Protein AF-A0A3E5AIY5-F1 (afdb_monomer_lite)

Sequence (251 aa):
MDTQIEQLNLSSITKFALAYAGITTVSELKEYNYISLANVLPRNCSLNPIMKELNTYGYIFPPENEIPISSIPMSKRLYNILDRNNILYISQLTHYAREEIMQFRNLGSTTLIELDALCQKYHVKINSLSIVKESLQQFNFPSKLYIYLFRNNIHHINDFNDKTVYDLYCICNKDYLLTMKTYRILRKHGNTPKSWHDKFLFEITSEPKSITLFKKNKLTTLSQFSNLTEADKKRITPALLKDILNYQHKS

Structure (mmCIF, N/CA/C/O backbone):
data_AF-A0A3E5AIY5-F1
#
_entry.id   AF-A0A3E5AIY5-F1
#
loop_
_atom_site.group_PDB
_atom_site.id
_atom_site.type_symbol
_atom_site.label_atom_id
_atom_site.label_alt_id
_atom_site.label_comp_id
_atom_site.label_asym_id
_atom_site.label_entity_id
_atom_site.label_seq_id
_atom_site.pdbx_PDB_ins_code
_atom_site.Cartn_x
_atom_site.Cartn_y
_atom_site.Cartn_z
_atom_site.occupancy
_atom_site.B_iso_or_equiv
_atom_site.auth_seq_id
_atom_site.auth_comp_id
_atom_site.auth_asym_id
_atom_site.auth_atom_id
_atom_site.pdbx_PDB_model_num
ATOM 1 N N . MET A 1 1 ? -23.277 -10.708 -18.222 1.00 65.69 1 MET A N 1
ATOM 2 C CA . MET A 1 1 ? -22.918 -9.285 -18.383 1.00 65.69 1 MET A CA 1
ATOM 3 C C . MET A 1 1 ? -22.636 -8.782 -16.981 1.00 65.69 1 MET A C 1
ATOM 5 O O . MET A 1 1 ? -23.485 -8.992 -16.125 1.00 65.69 1 MET A O 1
ATOM 9 N N . ASP A 1 2 ? -21.424 -8.305 -16.714 1.00 85.44 2 ASP A N 1
ATOM 10 C CA . ASP A 1 2 ? -21.033 -7.880 -15.366 1.00 85.44 2 ASP A CA 1
ATOM 11 C C . ASP A 1 2 ? -21.695 -6.539 -15.027 1.00 85.44 2 ASP A C 1
ATOM 13 O O . ASP A 1 2 ? -21.729 -5.632 -15.864 1.00 85.44 2 ASP A O 1
ATOM 17 N N . THR A 1 3 ? -22.274 -6.433 -13.834 1.00 91.50 3 THR A N 1
ATOM 18 C CA . THR A 1 3 ? -23.050 -5.256 -13.434 1.00 91.50 3 THR A CA 1
ATOM 19 C C . THR A 1 3 ? -22.105 -4.097 -13.139 1.00 91.50 3 THR A C 1
ATOM 21 O O . THR A 1 3 ? -21.172 -4.236 -12.347 1.00 91.50 3 THR A O 1
ATOM 24 N N . GLN A 1 4 ? -22.356 -2.940 -13.752 1.00 94.12 4 GLN A N 1
ATOM 25 C CA . GLN A 1 4 ? -21.553 -1.734 -13.535 1.00 94.12 4 GLN A CA 1
ATOM 26 C C . GLN A 1 4 ? -21.893 -1.094 -12.183 1.00 94.12 4 GLN A C 1
ATOM 28 O O . GLN A 1 4 ? -23.070 -0.953 -11.844 1.00 94.12 4 GLN A O 1
ATOM 33 N N . ILE A 1 5 ? -20.883 -0.637 -11.435 1.00 92.75 5 ILE A N 1
ATOM 34 C CA . ILE A 1 5 ? -21.063 0.060 -10.146 1.00 92.75 5 ILE A CA 1
ATOM 35 C C . ILE A 1 5 ? -21.954 1.303 -10.304 1.00 92.75 5 ILE A C 1
ATOM 37 O O . ILE A 1 5 ? -22.762 1.614 -9.425 1.00 92.75 5 ILE A O 1
ATOM 41 N N . GLU A 1 6 ? -21.869 1.991 -11.446 1.00 90.25 6 GLU A N 1
ATOM 42 C CA . GLU A 1 6 ? -22.689 3.172 -11.749 1.00 90.25 6 GLU A CA 1
ATOM 43 C C . GLU A 1 6 ? -24.195 2.881 -11.742 1.00 90.25 6 GLU A C 1
ATOM 45 O O . GLU A 1 6 ? -24.984 3.744 -11.346 1.00 90.25 6 GLU A O 1
ATOM 50 N N . GLN A 1 7 ? -24.587 1.659 -12.111 1.00 90.38 7 GLN A N 1
ATOM 51 C CA . GLN A 1 7 ? -25.981 1.216 -12.195 1.00 90.38 7 GLN A CA 1
ATOM 52 C C . GLN A 1 7 ? -26.558 0.804 -10.833 1.00 90.38 7 GLN A C 1
ATOM 54 O O . GLN A 1 7 ? -27.767 0.622 -10.706 1.00 90.38 7 GLN A O 1
ATOM 59 N N . LEU A 1 8 ? -25.720 0.664 -9.801 1.00 90.75 8 LEU A N 1
ATOM 60 C CA . LEU A 1 8 ? -26.159 0.251 -8.470 1.00 90.75 8 LEU A CA 1
ATOM 61 C C . LEU A 1 8 ? -26.832 1.397 -7.711 1.00 90.75 8 LEU A C 1
ATOM 63 O O . LEU A 1 8 ? -26.486 2.569 -7.878 1.00 90.75 8 LEU A O 1
ATOM 67 N N . ASN A 1 9 ? -27.739 1.061 -6.793 1.00 92.56 9 ASN A N 1
ATOM 68 C CA . ASN A 1 9 ? -28.364 2.024 -5.883 1.00 92.56 9 ASN A CA 1
ATOM 69 C C . ASN A 1 9 ? -27.454 2.361 -4.682 1.00 92.56 9 ASN A C 1
ATOM 71 O O . ASN A 1 9 ? -27.829 2.189 -3.525 1.00 92.56 9 ASN A O 1
ATOM 75 N N . LEU A 1 10 ? -26.224 2.782 -4.972 1.00 93.88 10 LEU A N 1
ATOM 76 C CA . LEU A 1 10 ? -25.236 3.225 -3.988 1.00 93.88 10 LEU A CA 1
ATOM 77 C C . LEU A 1 10 ? -25.193 4.752 -3.924 1.00 93.88 10 LEU A C 1
ATOM 79 O O . LEU A 1 10 ? -25.424 5.434 -4.928 1.00 93.88 10 LEU A O 1
ATOM 83 N N . SER A 1 11 ? -24.826 5.288 -2.765 1.00 94.88 11 SER A N 1
ATOM 84 C CA . SER A 1 11 ? -24.595 6.714 -2.577 1.00 94.88 11 SER A CA 1
ATOM 85 C C . SER A 1 11 ? -23.509 7.248 -3.516 1.00 94.88 11 SER A C 1
ATOM 87 O O . SER A 1 11 ? -22.561 6.547 -3.889 1.00 94.88 11 SER A O 1
ATOM 89 N N . SER A 1 12 ? -23.606 8.533 -3.867 1.00 92.25 12 SER A N 1
ATOM 90 C CA . SER A 1 12 ? -22.622 9.197 -4.733 1.00 92.25 12 SER A CA 1
ATOM 91 C C . SER A 1 12 ? -21.201 9.140 -4.162 1.00 92.25 12 SER A C 1
ATOM 93 O O . SER A 1 12 ? -20.242 9.051 -4.921 1.00 92.25 12 SER A O 1
ATOM 95 N N . ILE A 1 13 ? -21.061 9.155 -2.830 1.00 92.06 13 ILE A N 1
ATOM 96 C CA . ILE A 1 13 ? -19.764 9.061 -2.146 1.00 92.06 13 ILE A CA 1
ATOM 97 C C . ILE A 1 13 ? -19.160 7.667 -2.337 1.00 92.06 13 ILE A C 1
ATOM 99 O O . ILE A 1 13 ? -17.987 7.561 -2.688 1.00 92.06 13 ILE A O 1
ATOM 103 N N . THR A 1 14 ? -19.953 6.608 -2.158 1.00 94.19 14 THR A N 1
ATOM 104 C CA . THR A 1 14 ? -19.494 5.229 -2.365 1.00 94.19 14 THR A CA 1
ATOM 105 C C . THR A 1 14 ? -19.114 4.987 -3.821 1.00 94.19 14 THR A C 1
ATOM 107 O O . THR A 1 14 ? -18.030 4.471 -4.085 1.00 94.19 14 THR A O 1
ATOM 110 N N . LYS A 1 15 ? -19.938 5.437 -4.777 1.00 94.44 15 LYS A N 1
ATOM 111 C CA . LYS A 1 15 ? -19.611 5.344 -6.211 1.00 94.44 15 LYS A CA 1
ATOM 112 C C . LYS A 1 15 ? -18.315 6.077 -6.550 1.00 94.44 15 LYS A C 1
ATOM 114 O O . LYS A 1 15 ? -17.455 5.512 -7.215 1.00 94.44 15 LYS A O 1
ATOM 119 N N . PHE A 1 16 ? -18.148 7.303 -6.051 1.00 92.50 16 PHE A N 1
ATOM 120 C CA . PHE A 1 16 ? -16.918 8.074 -6.235 1.00 92.50 16 PHE A CA 1
ATOM 121 C C . PHE A 1 16 ? -15.693 7.344 -5.675 1.00 92.50 16 PHE A C 1
ATOM 123 O O . PHE A 1 16 ? -14.667 7.263 -6.345 1.00 92.50 16 PHE A O 1
ATOM 130 N N . ALA A 1 17 ? -15.790 6.803 -4.460 1.00 93.25 17 ALA A N 1
ATOM 131 C CA . ALA A 1 17 ? -14.673 6.137 -3.801 1.00 93.25 17 ALA A CA 1
ATOM 132 C C . ALA A 1 17 ? -14.249 4.853 -4.540 1.00 93.25 17 ALA A C 1
ATOM 134 O O . ALA A 1 17 ? -13.052 4.612 -4.701 1.00 93.25 17 ALA A O 1
ATOM 135 N N . LEU A 1 18 ? -15.215 4.076 -5.043 1.00 94.19 18 LEU A N 1
ATOM 136 C CA . LEU A 1 18 ? -14.966 2.891 -5.871 1.00 94.19 18 LEU A CA 1
ATOM 137 C C . LEU A 1 18 ? -14.340 3.258 -7.222 1.00 94.19 18 LEU A C 1
ATOM 139 O O . LEU A 1 18 ? -13.304 2.703 -7.584 1.00 94.19 18 LEU A O 1
ATOM 143 N N . ALA A 1 19 ? -14.890 4.258 -7.915 1.00 92.38 19 ALA A N 1
ATOM 144 C CA . ALA A 1 19 ? -14.337 4.743 -9.178 1.00 92.38 19 ALA A CA 1
ATOM 145 C C . ALA A 1 19 ? -12.911 5.295 -9.010 1.00 92.38 19 ALA A C 1
ATOM 147 O O . ALA A 1 19 ? -12.043 5.037 -9.842 1.00 92.38 19 ALA A O 1
ATOM 148 N N . TYR A 1 20 ? -12.633 5.998 -7.906 1.00 90.19 20 TYR A N 1
ATOM 149 C CA . TYR A 1 20 ? -11.285 6.461 -7.563 1.00 90.19 20 TYR A CA 1
ATOM 150 C C . TYR A 1 20 ? -10.298 5.297 -7.408 1.00 90.19 20 TYR A C 1
ATOM 152 O O . TYR A 1 20 ? -9.148 5.398 -7.835 1.00 90.19 20 TYR A O 1
ATOM 160 N N . ALA A 1 21 ? -10.748 4.188 -6.818 1.00 89.44 21 ALA A N 1
ATOM 161 C CA . ALA A 1 21 ? -9.961 2.965 -6.689 1.00 89.44 21 ALA A CA 1
ATOM 162 C C . ALA A 1 21 ? -9.845 2.170 -8.008 1.00 89.44 21 ALA A C 1
ATOM 164 O O . ALA A 1 21 ? -9.120 1.178 -8.048 1.00 89.44 21 ALA A O 1
ATOM 165 N N . GLY A 1 22 ? -10.515 2.606 -9.081 1.00 91.19 22 GLY A N 1
ATOM 166 C CA . GLY A 1 22 ? -10.561 1.909 -10.367 1.00 91.19 22 GLY A CA 1
ATOM 167 C C . GLY A 1 22 ? -11.507 0.708 -10.387 1.00 91.19 22 GLY A C 1
ATOM 168 O O . GLY A 1 22 ? -11.403 -0.105 -11.295 1.00 91.19 22 GLY A O 1
ATOM 169 N N . ILE A 1 23 ? -12.403 0.592 -9.404 1.00 94.12 23 ILE A N 1
ATOM 170 C CA . ILE A 1 23 ? -13.393 -0.484 -9.306 1.00 94.12 23 ILE A CA 1
ATOM 171 C C . ILE A 1 23 ? -14.653 -0.022 -10.038 1.00 94.12 23 ILE A C 1
ATOM 173 O O . ILE A 1 23 ? -15.368 0.872 -9.577 1.00 94.12 23 ILE A O 1
ATOM 177 N N . THR 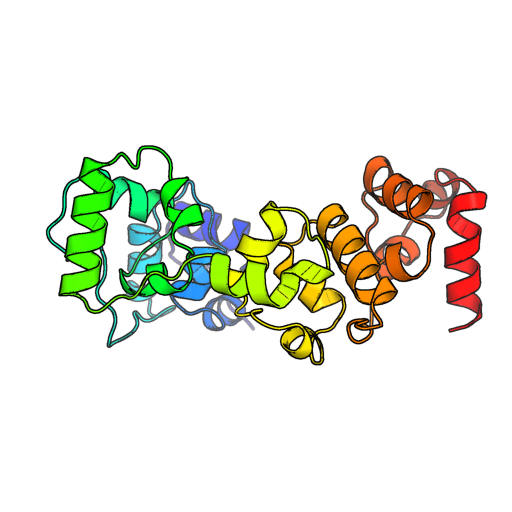A 1 24 ? -14.908 -0.619 -11.194 1.00 93.19 24 THR A N 1
ATOM 178 C CA . THR A 1 24 ? -15.981 -0.245 -12.124 1.00 93.19 24 THR A CA 1
ATOM 179 C C . THR A 1 24 ? -17.099 -1.276 -12.185 1.00 93.19 24 THR A C 1
ATOM 181 O O . THR A 1 24 ? -18.240 -0.914 -12.489 1.00 93.19 24 THR A O 1
ATOM 184 N N . THR A 1 25 ? -16.830 -2.529 -11.811 1.00 94.25 25 THR A N 1
ATOM 185 C CA . THR A 1 25 ? -17.830 -3.604 -11.836 1.00 94.25 25 THR A CA 1
ATOM 186 C C . THR A 1 25 ? -18.043 -4.295 -10.489 1.00 94.25 25 THR A C 1
ATOM 188 O O . THR A 1 25 ? -17.238 -4.200 -9.560 1.00 94.25 25 THR A O 1
ATOM 191 N N . VAL A 1 26 ? -19.166 -5.012 -10.366 1.00 91.94 26 VAL A N 1
ATOM 192 C CA . VAL A 1 26 ? -19.470 -5.828 -9.180 1.00 91.94 26 VAL A CA 1
ATOM 193 C C . VAL A 1 26 ? -18.507 -7.004 -9.046 1.00 91.94 26 VAL A C 1
ATOM 195 O O . VAL A 1 26 ? -18.167 -7.365 -7.920 1.00 91.94 26 VAL A O 1
ATOM 198 N N . SER A 1 27 ? -18.073 -7.614 -10.153 1.00 92.12 27 SER A N 1
ATOM 199 C CA . SER A 1 27 ? -17.121 -8.728 -10.079 1.00 92.12 27 SER A CA 1
ATOM 200 C C . SER A 1 27 ? -15.765 -8.268 -9.545 1.00 92.12 27 SER A C 1
ATOM 202 O O . SER A 1 27 ? -15.250 -8.916 -8.641 1.00 92.12 27 SER A O 1
ATOM 204 N N . GLU A 1 28 ? -15.261 -7.111 -9.991 1.00 92.50 28 GLU A N 1
ATOM 205 C CA . GLU A 1 28 ? -14.045 -6.491 -9.439 1.00 92.50 28 GLU A CA 1
ATOM 206 C C . GLU A 1 28 ? -14.192 -6.211 -7.938 1.00 92.50 28 GLU A C 1
ATOM 208 O O . GLU A 1 28 ? -13.318 -6.557 -7.150 1.00 92.50 28 GLU A O 1
ATOM 213 N N . LEU A 1 29 ? -15.323 -5.634 -7.510 1.00 92.81 29 LEU A N 1
ATOM 214 C CA . LEU A 1 29 ? -15.572 -5.341 -6.095 1.00 92.81 29 LEU A CA 1
ATOM 215 C C . LEU A 1 29 ? -15.537 -6.603 -5.217 1.00 92.81 29 LEU A C 1
ATOM 217 O O . LEU A 1 29 ? -15.034 -6.552 -4.095 1.00 92.81 29 LEU A O 1
ATOM 221 N N . LYS A 1 30 ? -16.047 -7.732 -5.719 1.00 90.50 30 LYS A N 1
ATOM 222 C CA . LYS A 1 30 ? -16.093 -9.009 -4.986 1.00 90.50 30 LYS A CA 1
ATOM 223 C C . LYS A 1 30 ? -14.722 -9.648 -4.763 1.00 90.50 30 LYS A C 1
ATOM 225 O O . LYS A 1 30 ? -14.614 -10.533 -3.918 1.00 90.50 30 LYS A O 1
ATOM 230 N N . GLU A 1 31 ? -13.686 -9.212 -5.475 1.00 90.44 31 GLU A N 1
ATOM 231 C CA . GLU A 1 31 ? -12.307 -9.650 -5.221 1.00 90.44 31 GLU A CA 1
ATOM 232 C C . GLU A 1 31 ? -11.723 -9.027 -3.943 1.00 90.44 31 GLU A C 1
ATOM 234 O O . GLU A 1 31 ? -10.715 -9.502 -3.416 1.00 90.44 31 GLU A O 1
ATOM 239 N N . TYR A 1 32 ? -12.367 -7.984 -3.410 1.00 90.44 32 TYR A N 1
ATOM 240 C CA . TYR A 1 32 ? -11.923 -7.294 -2.209 1.00 90.44 32 TYR A CA 1
ATOM 241 C C . TYR A 1 32 ? -12.667 -7.765 -0.958 1.00 90.44 32 TYR A C 1
ATOM 243 O O . TYR A 1 32 ? -13.890 -7.871 -0.909 1.00 90.44 32 TYR A O 1
ATOM 251 N N . ASN A 1 33 ? -11.911 -7.925 0.125 1.00 87.81 33 ASN A N 1
ATOM 252 C CA . ASN A 1 33 ? -12.441 -7.901 1.486 1.00 87.81 33 ASN A CA 1
ATOM 253 C C . ASN A 1 33 ? -12.354 -6.486 2.088 1.00 87.81 33 ASN A C 1
ATOM 255 O O . ASN A 1 33 ? -11.679 -5.606 1.547 1.00 87.81 33 ASN A O 1
ATOM 259 N N . TYR A 1 34 ? -12.965 -6.284 3.257 1.00 86.81 34 TYR A N 1
ATOM 260 C CA . TYR A 1 34 ? -12.966 -5.009 3.988 1.00 86.81 34 TYR A CA 1
ATOM 261 C C . TYR A 1 34 ? -11.581 -4.358 4.136 1.00 86.81 34 TYR A C 1
ATOM 263 O O . TYR A 1 34 ? -11.437 -3.153 3.934 1.00 86.81 34 TYR A O 1
ATOM 271 N N . ILE A 1 35 ? -10.560 -5.147 4.486 1.00 82.81 35 ILE A N 1
ATOM 272 C CA . ILE A 1 35 ? -9.200 -4.654 4.739 1.00 82.81 35 ILE A CA 1
ATOM 273 C C . ILE A 1 35 ? -8.541 -4.235 3.422 1.00 82.81 35 ILE A C 1
ATOM 275 O O . ILE A 1 35 ? -8.020 -3.127 3.306 1.00 82.81 35 ILE A O 1
ATOM 279 N N . SER A 1 36 ? -8.585 -5.107 2.414 1.00 86.88 36 SER A N 1
ATOM 280 C CA . SER A 1 36 ? -8.019 -4.833 1.091 1.00 86.88 36 SER A CA 1
ATOM 281 C C . SER A 1 36 ? -8.698 -3.643 0.409 1.00 86.88 36 SER A C 1
ATOM 283 O O . SER A 1 36 ? -8.012 -2.820 -0.194 1.00 86.88 36 SER A O 1
ATOM 285 N N . LEU A 1 37 ? -10.016 -3.488 0.584 1.00 89.31 37 LEU A N 1
ATOM 286 C CA . LEU A 1 37 ? -10.776 -2.360 0.061 1.00 89.31 37 LEU A CA 1
ATOM 287 C C . LEU A 1 37 ? -10.397 -1.057 0.781 1.00 89.31 37 LEU A C 1
ATOM 289 O O . LEU A 1 37 ? -10.089 -0.061 0.132 1.00 89.31 37 LEU A O 1
ATOM 293 N N . ALA A 1 38 ? -10.323 -1.058 2.117 1.00 86.44 38 ALA A N 1
ATOM 294 C CA . ALA A 1 38 ? -9.921 0.116 2.904 1.00 86.44 38 ALA A CA 1
ATOM 295 C C . ALA A 1 38 ? -8.554 0.692 2.487 1.00 86.44 38 ALA A C 1
ATOM 297 O O . ALA A 1 38 ? -8.334 1.904 2.566 1.00 86.44 38 ALA A O 1
ATOM 298 N N . ASN A 1 39 ? -7.645 -0.167 2.017 1.00 83.38 39 ASN A N 1
ATOM 299 C CA . ASN A 1 39 ? -6.308 0.225 1.575 1.00 83.38 39 ASN A CA 1
ATOM 300 C C . ASN A 1 39 ? -6.283 0.916 0.202 1.00 83.38 39 ASN A C 1
ATOM 302 O O . ASN A 1 39 ? -5.364 1.697 -0.053 1.00 83.38 39 ASN A O 1
ATOM 306 N N . VAL A 1 40 ? -7.252 0.638 -0.677 1.00 86.06 40 VAL A N 1
ATOM 307 C CA . VAL A 1 40 ? -7.328 1.238 -2.024 1.00 86.06 40 VAL A CA 1
ATOM 308 C C . VAL A 1 40 ? -8.265 2.444 -2.087 1.00 86.06 40 VAL A C 1
ATOM 310 O O . VAL A 1 40 ? -8.130 3.281 -2.979 1.00 86.06 40 VAL A O 1
ATOM 313 N N . LEU A 1 41 ? -9.186 2.565 -1.129 1.00 88.75 41 LEU A N 1
ATOM 314 C CA . LEU A 1 41 ? -10.109 3.689 -1.045 1.00 88.75 41 LEU A CA 1
ATOM 315 C C . LEU A 1 41 ? -9.409 4.995 -0.612 1.00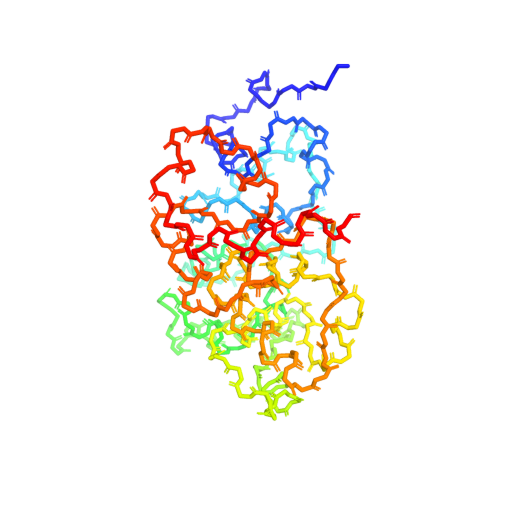 88.75 41 LEU A C 1
ATOM 317 O O . LEU A 1 41 ? -8.441 4.988 0.159 1.00 88.75 41 LEU A O 1
ATOM 321 N N . PRO A 1 42 ? -9.907 6.153 -1.077 1.00 84.44 42 PRO A N 1
ATOM 322 C CA . PRO A 1 42 ? -9.292 7.442 -0.793 1.00 84.44 42 PRO A CA 1
ATOM 323 C C . PRO A 1 42 ? -9.422 7.838 0.690 1.00 84.44 42 PRO A C 1
ATOM 325 O O . PRO A 1 42 ? -10.494 7.768 1.286 1.00 84.44 42 PRO A O 1
ATOM 328 N N . ARG A 1 43 ? -8.322 8.324 1.286 1.00 79.31 43 ARG A N 1
ATOM 329 C CA . ARG A 1 43 ? -8.218 8.669 2.727 1.00 79.31 43 ARG A CA 1
ATOM 330 C C . ARG A 1 43 ? -9.078 9.852 3.187 1.00 79.31 43 ARG A C 1
ATOM 332 O O . ARG A 1 43 ? -9.180 10.113 4.380 1.00 79.31 43 ARG A O 1
ATOM 339 N N . ASN A 1 44 ? -9.615 10.641 2.260 1.00 77.62 44 ASN A N 1
ATOM 340 C CA . ASN A 1 44 ? -10.495 11.770 2.574 1.00 77.62 44 ASN A CA 1
ATOM 341 C C . ASN A 1 44 ? -11.974 11.361 2.658 1.00 77.62 44 ASN A C 1
ATOM 343 O O . ASN A 1 44 ? -12.800 12.187 3.044 1.00 77.62 44 ASN A O 1
ATOM 347 N N . CYS A 1 45 ? -12.312 10.118 2.314 1.00 79.56 45 CYS A N 1
ATOM 348 C CA . CYS A 1 45 ? -13.647 9.572 2.500 1.00 79.56 45 CYS A CA 1
ATOM 349 C C . CYS A 1 45 ? -13.741 8.864 3.854 1.00 79.56 45 CYS A C 1
ATOM 351 O O . CYS A 1 45 ? -12.839 8.127 4.243 1.00 79.56 45 CYS A O 1
ATOM 353 N N . SER A 1 46 ? -14.854 9.057 4.566 1.00 80.25 46 SER A N 1
ATOM 354 C CA . SER A 1 46 ? -15.125 8.256 5.760 1.00 80.25 46 SER A CA 1
ATOM 355 C C . SER A 1 46 ? -15.446 6.830 5.320 1.00 80.25 46 SER A C 1
ATOM 357 O O . SER A 1 46 ? -16.432 6.602 4.616 1.00 80.25 46 SER A O 1
ATOM 359 N N . LEU A 1 47 ? -14.600 5.876 5.710 1.00 84.75 47 LEU A N 1
ATOM 360 C CA . LEU A 1 47 ? -14.745 4.486 5.287 1.00 84.75 47 LEU A CA 1
ATOM 361 C C . LEU A 1 47 ? -15.945 3.801 5.935 1.00 84.75 47 LEU A C 1
ATOM 363 O O . LEU A 1 47 ? -16.613 3.010 5.281 1.00 84.75 47 LEU A O 1
ATOM 367 N N . ASN A 1 48 ? -16.251 4.112 7.196 1.00 83.31 48 ASN A N 1
ATOM 368 C CA . ASN A 1 48 ? -17.321 3.437 7.934 1.00 83.31 48 ASN A CA 1
ATOM 369 C C . ASN A 1 48 ? -18.693 3.508 7.226 1.00 83.31 48 ASN A C 1
ATOM 371 O O . ASN A 1 48 ? -19.312 2.455 7.054 1.00 83.31 48 ASN A O 1
ATOM 375 N N . PRO A 1 49 ? -19.172 4.681 6.760 1.00 87.69 49 PRO A N 1
ATOM 376 C CA . PRO A 1 49 ? -20.394 4.769 5.959 1.00 87.69 49 PRO A CA 1
ATOM 377 C C . PRO A 1 49 ? -20.345 3.945 4.669 1.00 87.69 49 PRO A C 1
ATOM 379 O O . PRO A 1 49 ? -21.300 3.229 4.382 1.00 87.69 49 PRO A O 1
ATOM 382 N N . ILE A 1 50 ? -19.228 4.008 3.934 1.00 91.12 50 ILE A N 1
ATOM 383 C CA . ILE A 1 50 ? -19.043 3.286 2.666 1.00 91.12 50 I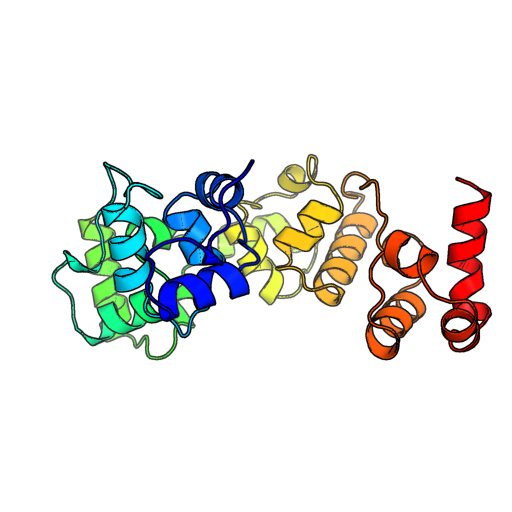LE A CA 1
ATOM 384 C C . ILE A 1 50 ? -19.123 1.778 2.909 1.00 91.12 50 ILE A C 1
ATOM 386 O O . ILE A 1 50 ? -19.918 1.080 2.286 1.00 91.12 50 ILE A O 1
ATOM 390 N N . MET A 1 51 ? -18.348 1.276 3.869 1.00 90.50 51 MET A N 1
ATOM 391 C CA . MET A 1 51 ? -18.307 -0.146 4.198 1.00 90.50 51 MET A CA 1
ATOM 392 C C . MET A 1 51 ? -19.662 -0.654 4.696 1.00 90.50 51 MET A C 1
ATOM 394 O O . MET A 1 51 ? -20.098 -1.740 4.320 1.00 90.50 51 MET A O 1
ATOM 398 N N . LYS A 1 52 ? -20.359 0.139 5.520 1.00 88.81 52 LYS A N 1
ATOM 399 C CA . LYS A 1 52 ? -21.703 -0.195 6.004 1.00 88.81 52 LYS A CA 1
ATOM 400 C C . LYS A 1 52 ? -22.710 -0.276 4.860 1.00 88.81 52 LYS A C 1
ATOM 402 O O . LYS A 1 52 ? -23.525 -1.197 4.842 1.00 88.81 52 LYS A O 1
ATOM 407 N N . GLU A 1 53 ? -22.667 0.668 3.927 1.00 93.69 53 GLU A N 1
ATOM 408 C CA . GLU A 1 53 ? -23.544 0.672 2.756 1.00 93.69 53 GLU A CA 1
ATOM 409 C C . GLU A 1 53 ? -23.297 -0.563 1.883 1.00 93.69 53 GLU A C 1
ATOM 411 O O . GLU A 1 53 ? -24.235 -1.301 1.586 1.00 93.69 53 GLU A O 1
ATOM 416 N N . LEU A 1 54 ? -22.037 -0.850 1.547 1.00 92.88 54 LEU A N 1
ATOM 417 C CA . LEU A 1 54 ? -21.680 -2.006 0.723 1.00 92.88 54 LEU A CA 1
ATOM 418 C C . LEU A 1 54 ? -22.066 -3.343 1.374 1.00 92.88 54 LEU A C 1
ATOM 420 O O . LEU A 1 54 ? -22.527 -4.249 0.681 1.00 92.88 54 LEU A O 1
ATOM 424 N N . ASN A 1 55 ? -21.941 -3.453 2.697 1.00 91.38 55 ASN A N 1
ATOM 425 C CA . ASN A 1 55 ? -22.398 -4.618 3.458 1.00 91.38 55 ASN A CA 1
ATOM 426 C C . ASN A 1 55 ? -23.922 -4.745 3.501 1.00 91.38 55 ASN A C 1
ATOM 428 O O . ASN A 1 55 ? -24.454 -5.837 3.340 1.00 91.38 55 ASN A O 1
ATOM 432 N N . THR A 1 56 ? -24.644 -3.629 3.635 1.00 91.06 56 THR A N 1
ATOM 433 C CA . THR A 1 56 ? -26.120 -3.629 3.619 1.00 91.06 56 THR A CA 1
ATOM 434 C C . THR A 1 56 ? -26.664 -4.221 2.317 1.00 91.06 56 THR A C 1
ATOM 436 O O . THR A 1 56 ? -27.673 -4.921 2.329 1.00 91.06 56 THR A O 1
ATOM 439 N N . TYR A 1 57 ? -25.971 -3.985 1.202 1.00 90.50 57 TYR A N 1
ATOM 440 C CA . TYR A 1 57 ? -26.311 -4.557 -0.099 1.00 90.50 57 TYR A CA 1
ATOM 441 C C . TYR A 1 57 ? -25.655 -5.920 -0.388 1.00 90.50 57 TYR A C 1
ATOM 443 O O . TYR A 1 57 ? -25.849 -6.466 -1.472 1.00 90.50 57 TYR A O 1
ATOM 451 N N . GLY A 1 58 ? -24.893 -6.484 0.554 1.00 89.69 58 GLY A N 1
ATOM 452 C CA . GLY A 1 58 ? -24.281 -7.809 0.429 1.00 89.69 58 GLY A CA 1
ATOM 453 C C . GLY A 1 58 ? -23.113 -7.895 -0.560 1.00 89.69 58 GLY A C 1
ATOM 454 O O . GLY A 1 58 ? -22.842 -8.976 -1.081 1.00 89.69 58 GLY A O 1
ATOM 455 N N . TYR A 1 59 ? -22.430 -6.781 -0.852 1.00 90.25 59 TYR A N 1
ATOM 456 C CA . TYR A 1 59 ? -21.265 -6.782 -1.749 1.00 90.25 59 TYR A CA 1
ATOM 457 C C . TYR A 1 59 ? -19.968 -7.183 -1.049 1.00 90.25 59 TYR A C 1
ATOM 459 O O . TYR A 1 59 ? -19.108 -7.803 -1.667 1.00 90.25 59 TYR A O 1
ATOM 467 N N . ILE A 1 60 ? -19.832 -6.823 0.228 1.00 89.50 60 ILE A N 1
ATOM 468 C CA . ILE A 1 60 ? -18.681 -7.150 1.070 1.00 89.50 60 ILE A CA 1
ATOM 469 C C . ILE A 1 60 ? -19.175 -7.574 2.448 1.00 89.50 60 ILE A C 1
ATOM 471 O O . ILE A 1 60 ? -20.163 -7.037 2.944 1.00 89.50 60 ILE A O 1
ATOM 475 N N . PHE A 1 61 ? -18.455 -8.488 3.090 1.00 84.12 61 PHE A N 1
ATOM 476 C CA . PHE A 1 61 ? -18.823 -9.009 4.405 1.00 84.12 61 PHE A CA 1
ATOM 477 C C . PHE A 1 61 ? -17.746 -8.674 5.436 1.00 84.12 61 PHE A C 1
ATOM 479 O O . PHE A 1 61 ? -16.554 -8.810 5.129 1.00 84.12 61 PHE A O 1
ATOM 486 N N . PRO A 1 62 ? -18.131 -8.194 6.634 1.00 82.81 62 PRO A N 1
ATOM 487 C CA . PRO A 1 62 ? -17.169 -7.917 7.682 1.00 82.81 62 PRO A CA 1
ATOM 488 C C . PRO A 1 62 ? -16.521 -9.235 8.135 1.00 82.81 62 PRO A C 1
ATOM 490 O O . PRO A 1 62 ? -17.195 -10.263 8.190 1.00 82.81 62 PRO A O 1
ATOM 493 N N . PRO A 1 63 ? -15.226 -9.223 8.469 1.00 83.44 63 PRO A N 1
ATOM 494 C CA . PRO A 1 63 ? -14.561 -10.390 9.024 1.00 83.44 63 PRO A CA 1
ATOM 495 C C . PRO A 1 63 ? -15.171 -10.778 10.380 1.00 83.44 63 PRO A C 1
ATOM 497 O O . PRO A 1 63 ? -15.389 -9.922 11.234 1.00 83.44 63 PRO A O 1
ATOM 500 N N . GLU A 1 64 ? -15.432 -12.074 10.579 1.00 78.81 64 GLU A N 1
ATOM 501 C CA . GLU A 1 64 ? -16.159 -12.595 11.751 1.00 78.81 64 GLU A CA 1
ATOM 502 C C . GLU A 1 64 ? -15.407 -12.403 13.078 1.00 78.81 64 GLU A C 1
ATOM 504 O O . GLU A 1 64 ? -16.023 -12.173 14.115 1.00 78.81 64 GLU A O 1
ATOM 509 N N . ASN A 1 65 ? -14.073 -12.460 13.046 1.00 83.25 65 ASN A N 1
ATOM 510 C CA . ASN A 1 65 ? -13.222 -12.460 14.243 1.00 83.25 65 ASN A CA 1
ATOM 511 C C . ASN A 1 65 ? -12.530 -11.115 14.497 1.00 83.25 65 ASN A C 1
ATOM 513 O O . ASN A 1 65 ? -11.505 -11.054 15.174 1.00 83.25 65 ASN A O 1
ATOM 517 N N . GLU A 1 66 ? -13.062 -10.038 13.925 1.00 87.00 66 GLU A N 1
ATOM 518 C CA . GLU A 1 66 ? -12.421 -8.729 13.932 1.00 87.00 66 GLU A CA 1
ATOM 519 C C . GLU A 1 66 ? -13.232 -7.697 14.709 1.00 87.00 66 GLU A C 1
ATOM 521 O O . GLU A 1 66 ? -14.447 -7.573 14.556 1.00 87.00 66 GLU A O 1
ATOM 526 N N . ILE A 1 67 ? -12.544 -6.918 15.544 1.00 88.75 67 ILE A N 1
ATOM 527 C CA . ILE A 1 67 ? -13.182 -5.942 16.431 1.00 88.75 67 ILE A CA 1
ATOM 528 C C . ILE A 1 67 ? -13.082 -4.556 15.786 1.00 88.75 67 ILE A C 1
ATOM 530 O O . ILE A 1 67 ? -11.971 -4.015 15.682 1.00 88.75 67 ILE A O 1
ATOM 534 N N . PRO A 1 68 ? -14.206 -3.959 15.343 1.00 90.56 68 PRO A N 1
ATOM 535 C CA . PRO A 1 68 ? -14.172 -2.659 14.699 1.00 90.56 68 PRO A CA 1
ATOM 536 C C . PRO A 1 68 ? -13.815 -1.568 15.709 1.00 90.56 68 PRO A C 1
ATOM 538 O O . PRO A 1 68 ? -14.298 -1.555 16.841 1.00 90.56 68 PRO A O 1
ATOM 541 N N . ILE A 1 69 ? -13.015 -0.587 15.294 1.00 92.81 69 ILE A N 1
ATOM 542 C CA . ILE A 1 69 ? -12.605 0.517 16.176 1.00 92.81 69 ILE A CA 1
ATOM 543 C C . ILE A 1 69 ? -13.803 1.340 16.670 1.00 92.81 69 ILE A C 1
ATOM 545 O O . ILE A 1 69 ? -13.734 1.949 17.733 1.00 92.81 69 ILE A O 1
ATOM 549 N N . SER A 1 70 ? -14.920 1.330 15.934 1.00 89.50 70 SER A N 1
ATOM 550 C CA . SER A 1 70 ? -16.158 2.024 16.298 1.00 89.50 70 SER A CA 1
ATOM 551 C C . SER A 1 70 ? -16.892 1.399 17.484 1.00 89.50 70 SER A C 1
ATOM 553 O O . SER A 1 70 ? -17.738 2.067 18.071 1.00 89.50 70 SER A O 1
ATOM 555 N N . SER A 1 71 ? -16.604 0.142 17.839 1.00 91.38 71 SER A N 1
ATOM 556 C CA . SER A 1 71 ? -17.193 -0.523 19.012 1.00 91.38 71 SER A CA 1
ATOM 557 C C . SER A 1 71 ? -16.280 -0.511 20.239 1.00 91.38 71 SER A C 1
ATOM 559 O O . SER A 1 71 ? -16.680 -0.991 21.298 1.00 91.38 71 SER A O 1
ATOM 561 N N . ILE A 1 72 ? -15.049 -0.006 20.120 1.00 93.94 72 ILE A N 1
ATOM 562 C CA . ILE A 1 72 ? -14.074 0.012 21.215 1.00 93.94 72 ILE A CA 1
ATOM 563 C C . ILE A 1 72 ? -14.191 1.343 21.976 1.00 93.94 72 ILE A C 1
ATOM 565 O O . ILE A 1 72 ? -14.097 2.405 21.358 1.00 93.94 72 ILE A O 1
ATOM 569 N N . PRO A 1 73 ? -14.345 1.328 23.315 1.00 94.44 73 PRO A N 1
ATOM 570 C CA . PRO A 1 73 ? -14.308 2.552 24.104 1.00 94.44 73 PRO A CA 1
ATOM 571 C C . PRO A 1 73 ? -12.891 3.138 24.079 1.00 94.44 73 PRO A C 1
ATOM 573 O O . PRO A 1 73 ? -11.955 2.549 24.617 1.00 94.44 73 PRO A O 1
ATOM 576 N N . MET A 1 74 ? -12.744 4.297 23.441 1.00 95.81 74 MET A N 1
ATOM 577 C CA . MET A 1 74 ? -11.493 5.049 23.337 1.00 95.81 74 MET A CA 1
ATOM 578 C C . MET A 1 74 ? -11.775 6.549 23.226 1.00 95.81 74 MET A C 1
ATOM 580 O O . MET A 1 74 ? -12.909 6.979 22.989 1.00 95.81 74 MET A O 1
ATOM 584 N N . SER A 1 75 ? -10.741 7.368 23.355 1.00 96.69 75 SER A N 1
ATOM 585 C CA . SER A 1 75 ? -10.837 8.805 23.175 1.00 96.69 75 SER A CA 1
ATOM 586 C C . SER A 1 75 ? -11.223 9.151 21.738 1.00 96.69 75 SER A C 1
ATOM 588 O O . SER A 1 75 ? -10.761 8.554 20.762 1.00 96.69 75 SER A O 1
ATOM 590 N N . LYS A 1 76 ? -12.019 10.217 21.584 1.00 95.19 76 LYS A N 1
ATOM 591 C CA . LYS A 1 76 ? -12.375 10.763 20.263 1.00 95.19 76 LYS A CA 1
ATOM 592 C C . LYS A 1 76 ? -11.132 11.109 19.437 1.00 95.19 76 LYS A C 1
ATOM 594 O O . LYS A 1 76 ? -11.149 11.029 18.211 1.00 95.19 76 LYS A O 1
ATOM 599 N N . ARG A 1 77 ? -10.040 11.494 20.108 1.00 96.19 77 ARG A N 1
ATOM 600 C CA . ARG A 1 77 ? -8.759 11.784 19.463 1.00 96.19 77 ARG A CA 1
ATOM 601 C C . ARG A 1 77 ? -8.159 10.527 18.841 1.00 96.19 77 ARG A C 1
ATOM 603 O O . ARG A 1 77 ? -7.799 10.595 17.667 1.00 96.19 77 ARG A O 1
ATOM 610 N N . LEU A 1 78 ? -8.064 9.428 19.591 1.00 97.00 78 LEU A N 1
ATOM 611 C CA . LEU A 1 78 ? -7.521 8.171 19.083 1.00 97.00 78 LEU A CA 1
ATOM 612 C C . LEU A 1 78 ? -8.389 7.611 17.954 1.00 97.00 78 LEU A C 1
ATOM 614 O O . LEU A 1 78 ? -7.863 7.348 16.875 1.00 97.00 78 LEU A O 1
ATOM 618 N N . TYR A 1 79 ? -9.710 7.563 18.147 1.00 94.94 79 TYR A N 1
ATOM 619 C CA . TYR A 1 79 ? -10.651 7.132 17.109 1.00 94.94 79 TYR A CA 1
ATOM 620 C C . TYR A 1 79 ? -10.44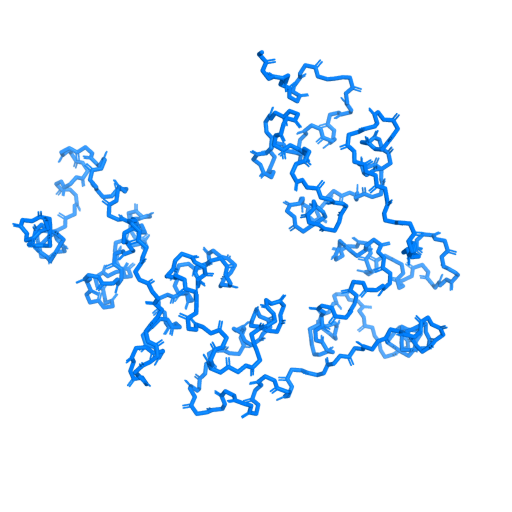0 7.906 15.800 1.00 94.94 79 TYR A C 1
ATOM 622 O O . TYR A 1 79 ? -10.208 7.313 14.751 1.00 94.94 79 TYR A O 1
ATOM 630 N N . ASN A 1 80 ? -10.401 9.241 15.866 1.00 93.25 80 ASN A N 1
ATOM 631 C CA . ASN A 1 80 ? -10.194 10.079 14.685 1.00 93.25 80 ASN A CA 1
ATOM 632 C C . ASN A 1 80 ? -8.817 9.884 14.038 1.00 93.25 80 ASN A C 1
ATOM 634 O O . ASN A 1 80 ? -8.641 10.239 12.875 1.00 93.25 80 ASN A O 1
ATOM 638 N N . ILE A 1 81 ? -7.794 9.462 14.783 1.00 94.38 81 ILE A N 1
ATOM 639 C CA . ILE A 1 81 ? -6.473 9.160 14.217 1.00 94.38 81 ILE A CA 1
ATOM 640 C C . ILE A 1 81 ? -6.529 7.846 13.442 1.00 94.38 81 ILE A C 1
ATOM 642 O O . ILE A 1 81 ? -6.036 7.811 12.317 1.00 94.38 81 ILE A O 1
ATOM 646 N N . LEU A 1 82 ? -7.141 6.805 14.007 1.00 93.31 82 LEU A N 1
ATOM 647 C CA . LEU A 1 82 ? -7.285 5.505 13.352 1.00 93.31 82 LEU A CA 1
ATOM 648 C C . LEU A 1 82 ? -8.170 5.608 12.097 1.00 93.31 82 LEU A C 1
ATOM 650 O O . LEU A 1 82 ? -7.740 5.204 11.018 1.00 93.31 82 LEU A O 1
ATOM 654 N N . ASP A 1 83 ? -9.326 6.269 12.206 1.00 89.12 83 ASP A N 1
ATOM 655 C CA . ASP A 1 83 ? -10.271 6.486 11.099 1.00 89.12 83 ASP A CA 1
ATOM 656 C C . ASP A 1 83 ? -9.616 7.227 9.918 1.00 89.12 83 ASP A C 1
ATOM 658 O O . ASP A 1 83 ? -9.665 6.767 8.781 1.00 89.12 83 ASP A O 1
ATOM 662 N N . ARG A 1 84 ? -8.869 8.312 10.185 1.00 88.62 84 ARG A N 1
ATOM 663 C CA . ARG A 1 84 ? -8.127 9.064 9.147 1.00 88.62 84 ARG A CA 1
ATOM 664 C C . ARG A 1 84 ? -6.995 8.276 8.479 1.00 88.62 84 ARG A C 1
ATOM 666 O O . ARG A 1 84 ? -6.511 8.694 7.428 1.00 88.62 84 ARG A O 1
ATOM 673 N N . ASN A 1 85 ? -6.526 7.197 9.100 1.00 88.31 85 ASN A N 1
ATOM 674 C CA . ASN A 1 85 ? -5.515 6.304 8.533 1.00 88.31 85 ASN A CA 1
ATOM 675 C C . ASN A 1 85 ? -6.135 5.034 7.934 1.00 88.31 85 ASN A C 1
ATOM 677 O O . ASN A 1 85 ? -5.405 4.084 7.663 1.00 88.31 85 ASN A O 1
ATOM 681 N N . ASN A 1 86 ? -7.451 5.024 7.689 1.00 88.50 86 ASN A N 1
ATOM 682 C CA . ASN A 1 86 ? -8.185 3.898 7.112 1.00 88.50 86 ASN A CA 1
ATOM 683 C C . ASN A 1 86 ? -8.091 2.606 7.952 1.00 88.50 86 ASN A C 1
ATOM 685 O O . ASN A 1 86 ? -8.138 1.497 7.417 1.00 88.50 86 ASN A O 1
ATOM 689 N N . ILE A 1 87 ? -7.951 2.740 9.273 1.00 90.44 87 ILE A N 1
ATOM 690 C CA . ILE A 1 87 ? -7.931 1.610 10.205 1.00 90.44 87 ILE A CA 1
ATOM 691 C C . ILE A 1 87 ? -9.360 1.382 10.692 1.00 90.44 87 ILE A C 1
ATOM 693 O O . ILE A 1 87 ? -9.897 2.180 11.454 1.00 90.44 87 ILE A O 1
ATOM 697 N N . LEU A 1 88 ? -9.969 0.292 10.237 1.00 90.75 88 LEU A N 1
ATOM 698 C CA . LEU A 1 88 ? -11.320 -0.136 10.598 1.00 90.75 88 LEU A CA 1
ATOM 699 C C . LEU A 1 88 ? -11.319 -1.085 11.795 1.00 90.75 88 LEU A C 1
ATOM 701 O O . LEU A 1 88 ? -12.236 -1.035 12.611 1.00 90.75 88 LEU A O 1
ATOM 705 N N . TYR A 1 89 ? -10.282 -1.913 11.918 1.00 92.12 89 TYR A N 1
ATOM 706 C CA . TYR A 1 89 ? -10.134 -2.933 12.953 1.00 92.12 89 TYR A CA 1
ATOM 707 C C . TYR A 1 89 ? -8.820 -2.753 13.698 1.00 92.12 89 TYR A C 1
ATOM 709 O O . TYR A 1 89 ? -7.799 -2.395 13.106 1.00 92.12 89 TYR A O 1
ATOM 717 N N . ILE A 1 90 ? -8.825 -3.030 15.001 1.00 92.81 90 ILE A N 1
ATOM 718 C CA . ILE A 1 90 ? -7.623 -2.857 15.827 1.00 92.81 90 ILE A CA 1
ATOM 719 C C . ILE A 1 90 ? -6.487 -3.809 15.421 1.00 92.81 90 ILE A C 1
ATOM 721 O O . ILE A 1 90 ? -5.318 -3.434 15.498 1.00 92.81 90 ILE A O 1
ATOM 725 N N . SER A 1 91 ? -6.812 -4.999 14.908 1.00 92.31 91 SER A N 1
ATOM 726 C CA . SER A 1 91 ? -5.842 -5.980 14.403 1.00 92.31 91 SER A CA 1
ATOM 727 C C . SER A 1 91 ? -4.983 -5.443 13.255 1.00 92.31 91 SER A C 1
ATOM 729 O O . SER A 1 91 ? -3.823 -5.835 13.123 1.00 92.31 91 SER A O 1
ATOM 731 N N . GLN A 1 92 ? -5.502 -4.503 12.453 1.00 91.69 92 GLN A N 1
ATOM 732 C CA . GLN A 1 92 ? -4.782 -3.950 11.306 1.00 91.69 92 GLN A CA 1
ATOM 733 C C . GLN A 1 92 ? -3.499 -3.237 11.730 1.00 91.69 92 GLN A C 1
ATOM 735 O O . GLN A 1 92 ? -2.588 -3.122 10.914 1.00 91.69 92 GLN A O 1
ATOM 740 N N . LEU A 1 93 ? -3.395 -2.800 12.990 1.00 93.62 93 LEU A N 1
ATOM 741 C CA . LEU A 1 93 ? -2.181 -2.204 13.547 1.00 93.62 93 LEU A CA 1
ATOM 742 C C . LEU A 1 93 ? -0.980 -3.157 13.513 1.00 93.62 93 LEU A C 1
ATOM 744 O O . LEU A 1 93 ? 0.148 -2.678 13.496 1.00 93.62 93 LEU A O 1
ATOM 748 N N . THR A 1 94 ? -1.190 -4.476 13.437 1.00 92.44 94 THR A N 1
ATOM 749 C CA . THR A 1 94 ? -0.100 -5.455 13.253 1.00 92.44 94 THR A CA 1
ATOM 750 C C . THR A 1 94 ? 0.649 -5.278 11.928 1.00 92.44 94 THR A C 1
ATOM 752 O O . THR A 1 94 ? 1.837 -5.582 11.853 1.00 92.44 94 THR A O 1
ATOM 755 N N . HIS A 1 95 ? -0.010 -4.727 10.901 1.00 90.38 95 HIS A N 1
ATOM 756 C CA . HIS A 1 95 ? 0.591 -4.432 9.596 1.00 90.38 95 HIS A CA 1
ATOM 757 C C . HIS A 1 95 ? 1.381 -3.118 9.574 1.00 90.38 95 HIS A C 1
ATOM 759 O O . HIS A 1 95 ? 2.014 -2.788 8.570 1.00 90.38 95 HIS A O 1
ATOM 765 N N . TYR A 1 96 ? 1.330 -2.346 10.658 1.00 93.12 96 TYR A N 1
ATOM 766 C CA . TYR A 1 96 ? 2.057 -1.096 10.795 1.00 93.12 96 TYR A CA 1
ATOM 767 C C . TYR A 1 96 ? 3.206 -1.292 11.767 1.00 93.12 96 TYR A C 1
ATOM 769 O O . TYR A 1 96 ? 3.052 -1.845 12.856 1.00 93.12 96 TYR A O 1
ATOM 777 N N . ALA A 1 97 ? 4.369 -0.779 11.392 1.00 94.12 97 ALA A N 1
ATOM 778 C CA . ALA A 1 97 ? 5.467 -0.720 12.332 1.00 94.12 97 ALA A CA 1
ATOM 779 C C . ALA A 1 97 ? 5.249 0.415 13.341 1.00 94.12 97 ALA A C 1
ATOM 781 O O . ALA A 1 97 ? 4.652 1.449 13.020 1.00 94.12 97 ALA A O 1
ATOM 782 N N . ARG A 1 98 ? 5.788 0.266 14.553 1.00 94.81 98 ARG A N 1
ATOM 783 C CA . ARG A 1 98 ? 5.644 1.258 15.628 1.00 94.81 98 ARG A CA 1
ATOM 784 C C . ARG A 1 98 ? 6.087 2.652 15.191 1.00 94.81 98 ARG A C 1
ATOM 786 O O . ARG A 1 98 ? 5.391 3.632 15.435 1.00 94.81 98 ARG A O 1
ATOM 793 N N . GLU A 1 99 ? 7.214 2.737 14.497 1.00 93.56 99 GLU A N 1
ATOM 794 C CA . GLU A 1 99 ? 7.781 3.986 13.988 1.00 93.56 99 GLU A CA 1
ATOM 795 C C . GLU A 1 99 ? 6.896 4.647 12.931 1.00 93.56 99 GLU A C 1
ATOM 797 O O . GLU A 1 99 ? 6.938 5.866 12.785 1.00 93.56 99 GLU A O 1
ATOM 802 N N . GLU A 1 100 ? 6.105 3.865 12.192 1.00 92.75 100 GLU A N 1
ATOM 803 C CA . GLU A 1 100 ? 5.121 4.402 11.258 1.00 92.75 100 GLU A CA 1
ATOM 804 C C . GLU A 1 100 ? 3.904 4.957 12.005 1.00 92.75 100 GLU A C 1
ATOM 806 O O . GLU A 1 100 ? 3.484 6.081 11.735 1.00 92.75 100 GLU A O 1
ATOM 811 N N . ILE A 1 101 ? 3.374 4.215 12.983 1.00 94.56 101 ILE A N 1
ATOM 812 C CA . ILE A 1 101 ? 2.242 4.666 13.810 1.00 94.56 101 ILE A CA 1
ATOM 813 C C . ILE A 1 101 ? 2.592 5.980 14.513 1.00 94.56 101 ILE A C 1
ATOM 815 O O . ILE A 1 101 ? 1.792 6.912 14.520 1.00 94.56 101 ILE A O 1
ATOM 819 N N . MET A 1 102 ? 3.815 6.108 15.033 1.00 93.19 102 MET A N 1
ATOM 820 C CA . MET A 1 102 ? 4.302 7.337 15.675 1.00 93.19 102 MET A CA 1
ATOM 821 C C . MET A 1 102 ? 4.307 8.566 14.752 1.00 93.19 102 MET A C 1
ATOM 823 O O . MET A 1 102 ? 4.340 9.693 15.243 1.00 93.19 102 MET A O 1
ATOM 827 N N . GLN A 1 103 ? 4.253 8.380 13.432 1.00 92.12 103 GLN A N 1
ATOM 828 C CA . GLN A 1 103 ? 4.158 9.472 12.456 1.00 92.12 103 GLN A CA 1
ATOM 829 C C . GLN A 1 103 ? 2.710 9.868 12.144 1.00 92.12 103 GLN A C 1
ATOM 831 O O . GLN A 1 103 ? 2.477 10.810 11.381 1.00 92.12 103 GLN A O 1
ATOM 836 N N . PHE A 1 104 ? 1.716 9.189 12.724 1.00 94.00 104 PHE A N 1
ATOM 837 C CA . PHE A 1 104 ? 0.320 9.553 12.538 1.00 94.00 104 PHE A CA 1
ATOM 838 C C . PHE A 1 104 ? 0.049 10.963 13.053 1.00 94.00 104 PHE A C 1
ATOM 840 O O . PHE A 1 104 ? 0.355 11.339 14.188 1.00 94.00 104 PHE A O 1
ATOM 847 N N . ARG A 1 105 ? -0.591 11.764 12.200 1.00 92.00 105 ARG A N 1
ATOM 848 C CA . ARG A 1 105 ? -0.901 13.154 12.515 1.00 92.00 105 ARG A CA 1
ATOM 849 C C . ARG A 1 105 ? -1.761 13.241 13.778 1.00 92.00 105 ARG A C 1
ATOM 851 O O . ARG A 1 105 ? -2.866 12.702 13.825 1.00 92.00 105 ARG A O 1
ATOM 858 N N . ASN A 1 106 ? -1.302 14.047 14.733 1.00 92.75 106 ASN A N 1
ATOM 859 C CA . ASN A 1 106 ? -1.913 14.279 16.045 1.00 92.75 106 ASN A CA 1
ATOM 860 C C . ASN A 1 106 ? -1.766 13.116 17.045 1.00 92.75 106 ASN A C 1
ATOM 862 O O . ASN A 1 106 ? -2.404 13.165 18.100 1.00 92.75 106 ASN A O 1
ATOM 866 N N . LEU A 1 107 ? -0.921 12.116 16.790 1.00 93.88 107 LEU A N 1
ATOM 867 C CA . LEU A 1 107 ? -0.593 11.107 17.796 1.00 93.88 107 LEU A CA 1
ATOM 868 C C . LEU A 1 107 ? 0.448 11.666 18.783 1.00 93.88 107 LEU A C 1
ATOM 870 O O . LEU A 1 107 ? 1.628 11.765 18.471 1.00 93.88 107 LEU A O 1
ATOM 874 N N . GLY A 1 108 ? -0.012 12.101 19.959 1.00 92.75 108 GLY A N 1
ATOM 875 C CA . GLY A 1 108 ? 0.858 12.537 21.060 1.00 92.75 108 GLY A CA 1
ATOM 876 C C . GLY A 1 108 ? 1.163 11.395 22.031 1.00 92.75 108 GLY A C 1
ATOM 877 O O . GLY A 1 108 ? 0.539 10.339 21.950 1.00 92.75 108 GLY A O 1
ATOM 878 N N . SER A 1 109 ? 2.061 11.624 22.992 1.00 93.19 109 SER A N 1
ATOM 879 C CA . SER A 1 109 ? 2.468 10.620 23.991 1.00 93.19 109 SER A CA 1
ATOM 880 C C . SER A 1 109 ? 1.286 10.017 24.756 1.00 93.19 109 SER A C 1
ATOM 882 O O . SER A 1 109 ? 1.170 8.800 24.828 1.00 93.19 109 SER A O 1
ATOM 884 N N . THR A 1 110 ? 0.357 10.839 25.252 1.00 95.19 110 THR A N 1
ATOM 885 C CA . THR A 1 110 ? -0.844 10.360 25.961 1.00 95.19 110 THR A CA 1
ATOM 886 C C . THR A 1 110 ? -1.714 9.459 25.083 1.00 95.19 110 THR A C 1
ATOM 888 O O . THR A 1 110 ? -2.208 8.436 25.541 1.00 95.19 110 THR A O 1
ATOM 891 N N . THR A 1 111 ? -1.886 9.818 23.808 1.00 96.44 111 THR A N 1
ATOM 892 C CA . THR A 1 111 ? -2.684 9.027 22.858 1.00 96.44 111 THR A CA 1
ATOM 893 C C . THR A 1 111 ? -1.976 7.732 22.465 1.00 96.44 111 THR A C 1
ATOM 895 O O . THR A 1 111 ? -2.636 6.725 22.236 1.00 96.44 111 THR A O 1
ATOM 898 N N . LEU A 1 112 ? -0.642 7.736 22.408 1.00 96.06 112 LEU A N 1
ATOM 899 C CA . LEU A 1 112 ? 0.143 6.525 22.189 1.00 96.06 112 LEU A CA 1
ATOM 900 C C . LEU A 1 112 ? 0.037 5.564 23.383 1.00 96.06 112 LEU A C 1
ATOM 902 O O . LEU A 1 112 ? -0.141 4.376 23.164 1.00 96.06 112 LEU A O 1
ATOM 906 N N . ILE A 1 113 ? 0.068 6.065 24.624 1.00 96.75 113 ILE A N 1
ATOM 907 C CA . ILE A 1 113 ? -0.145 5.242 25.831 1.00 96.75 113 ILE A CA 1
ATOM 908 C C . ILE A 1 113 ? -1.535 4.594 25.809 1.00 96.75 113 ILE A C 1
ATOM 910 O O . ILE A 1 113 ? -1.670 3.407 26.092 1.00 96.75 113 ILE A O 1
ATOM 914 N N . GLU A 1 114 ? -2.565 5.363 25.446 1.00 97.69 114 GLU A N 1
ATOM 915 C CA . GLU A 1 114 ? -3.922 4.837 25.272 1.00 97.69 114 GLU A CA 1
ATOM 916 C C . GLU A 1 114 ? -3.968 3.734 24.202 1.00 97.69 114 GLU A C 1
ATOM 918 O O . GLU A 1 114 ? -4.549 2.673 24.430 1.00 97.69 114 GLU A O 1
ATOM 923 N N . LEU A 1 115 ? -3.324 3.960 23.053 1.00 97.12 115 LEU A N 1
ATOM 924 C CA . LEU A 1 115 ? -3.232 2.975 21.978 1.00 97.12 115 LEU A CA 1
ATOM 925 C C . LEU A 1 115 ? -2.503 1.700 22.422 1.00 97.12 115 LEU A C 1
ATOM 927 O O . LEU A 1 115 ? -2.994 0.606 22.148 1.00 97.12 115 LEU A O 1
ATOM 931 N N . ASP A 1 116 ? -1.375 1.829 23.124 1.00 96.81 116 ASP A N 1
ATOM 932 C CA . ASP A 1 116 ? -0.595 0.701 23.647 1.00 96.81 116 ASP A CA 1
ATOM 933 C C . ASP A 1 116 ? -1.441 -0.125 24.640 1.00 96.81 116 ASP A C 1
ATOM 935 O O . ASP A 1 116 ? -1.480 -1.355 24.548 1.00 96.81 116 ASP A O 1
ATOM 939 N N . ALA A 1 117 ? -2.206 0.531 25.523 1.00 97.00 117 ALA A N 1
ATOM 940 C CA . ALA A 1 117 ? -3.117 -0.137 26.457 1.00 97.00 117 ALA A CA 1
ATOM 941 C C . ALA A 1 117 ? -4.255 -0.890 25.742 1.00 97.00 117 ALA A C 1
ATOM 943 O O . ALA A 1 117 ? -4.595 -2.013 26.126 1.00 97.00 117 ALA A O 1
ATOM 944 N N . LEU A 1 118 ? -4.831 -0.313 24.680 1.00 96.75 118 LEU A N 1
ATOM 945 C CA . LEU A 1 118 ? -5.821 -1.010 23.855 1.00 96.75 118 LEU A CA 1
ATOM 946 C C . LEU A 1 118 ? -5.198 -2.205 23.134 1.00 96.75 118 LEU A C 1
ATOM 948 O O . LEU A 1 118 ? -5.764 -3.294 23.165 1.00 96.75 118 LEU A O 1
ATOM 952 N N . CYS A 1 119 ? -4.022 -2.041 22.531 1.00 96.31 119 CYS A N 1
ATOM 953 C CA . CYS A 1 119 ? -3.337 -3.137 21.852 1.00 96.31 119 CYS A CA 1
ATOM 954 C C . CYS A 1 119 ? -3.058 -4.298 22.813 1.00 96.31 119 CYS A C 1
ATOM 956 O O . CYS A 1 119 ? -3.338 -5.445 22.478 1.00 96.31 119 CYS A O 1
ATOM 958 N N . GLN A 1 120 ? -2.616 -4.009 24.040 1.00 96.44 120 GLN A N 1
ATOM 959 C CA . GLN A 1 120 ? -2.436 -5.025 25.078 1.00 96.44 120 GLN A CA 1
ATOM 960 C C . GLN A 1 120 ? -3.753 -5.728 25.435 1.00 96.44 120 GLN A C 1
ATOM 962 O O . GLN A 1 120 ? -3.792 -6.957 25.488 1.00 96.44 120 GLN A O 1
ATOM 967 N N . LYS A 1 121 ? -4.834 -4.966 25.646 1.00 96.38 121 LYS A N 1
ATOM 968 C CA . LYS A 1 121 ? -6.167 -5.499 25.976 1.00 96.38 121 LYS A CA 1
ATOM 969 C C . LYS A 1 121 ? -6.716 -6.434 24.897 1.00 96.38 121 LYS A C 1
ATOM 971 O O . LYS A 1 121 ? -7.388 -7.404 25.228 1.00 96.38 121 LYS A O 1
ATOM 976 N N . TYR A 1 122 ? -6.452 -6.131 23.630 1.00 95.12 122 TYR A N 1
ATOM 977 C CA . TYR A 1 122 ? -6.947 -6.895 22.482 1.00 95.12 122 TYR A CA 1
ATOM 978 C C . TYR A 1 122 ? -5.892 -7.836 21.881 1.00 95.12 122 TYR A C 1
ATOM 980 O O . TYR A 1 122 ? -6.084 -8.338 20.779 1.00 95.12 122 TYR A O 1
ATOM 988 N N . HIS A 1 123 ? -4.785 -8.084 22.591 1.00 95.19 123 HIS A N 1
ATOM 989 C CA . HIS A 1 123 ? -3.698 -8.976 22.165 1.00 95.19 123 HIS A CA 1
ATOM 990 C C . HIS A 1 123 ? -3.103 -8.644 20.782 1.00 95.19 123 HIS A C 1
ATOM 992 O O . HIS A 1 123 ? -2.630 -9.519 20.057 1.00 95.19 123 HIS A O 1
ATOM 998 N N . VAL A 1 124 ? -3.083 -7.361 20.426 1.00 95.44 124 VAL A N 1
ATOM 999 C CA . VAL A 1 124 ? -2.495 -6.846 19.188 1.00 95.44 124 VAL A CA 1
ATOM 1000 C C . VAL A 1 124 ? -1.029 -6.503 19.429 1.00 95.44 124 VAL A C 1
ATOM 1002 O O . VAL A 1 124 ? -0.697 -5.661 20.263 1.00 95.44 124 VAL A O 1
ATOM 1005 N N . LYS A 1 125 ? -0.132 -7.140 18.672 1.00 94.88 125 LYS A N 1
ATOM 1006 C CA . LYS A 1 125 ? 1.311 -6.885 18.746 1.00 94.88 125 LYS A CA 1
ATOM 1007 C C . LYS A 1 125 ? 1.753 -5.928 17.640 1.00 94.88 125 LYS A C 1
ATOM 1009 O O . LYS A 1 125 ? 1.743 -6.288 16.467 1.00 94.88 125 LYS A O 1
ATOM 1014 N N . ILE A 1 126 ? 2.207 -4.738 18.027 1.00 94.50 126 ILE A N 1
ATOM 1015 C CA . ILE A 1 126 ? 2.864 -3.787 17.123 1.00 94.50 126 ILE A CA 1
ATOM 1016 C C . ILE A 1 126 ? 4.367 -4.073 17.138 1.00 94.50 126 ILE A C 1
ATOM 1018 O O . ILE A 1 126 ? 5.005 -4.014 18.191 1.00 94.50 126 ILE A O 1
ATOM 1022 N N . ASN A 1 127 ? 4.941 -4.372 15.975 1.00 94.12 127 ASN A N 1
ATOM 1023 C CA . ASN A 1 127 ? 6.373 -4.640 15.850 1.00 94.12 127 ASN A CA 1
ATOM 1024 C C . ASN A 1 127 ? 7.147 -3.379 15.430 1.00 94.12 127 ASN A C 1
ATOM 1026 O O . ASN A 1 127 ? 6.582 -2.433 14.885 1.00 94.12 127 ASN A O 1
ATOM 1030 N N . SER A 1 128 ? 8.454 -3.356 15.691 1.00 94.12 128 SER A N 1
ATOM 1031 C CA . SER A 1 128 ? 9.349 -2.283 15.239 1.00 94.12 128 SER A CA 1
ATOM 1032 C C . SER A 1 128 ? 9.875 -2.563 13.829 1.00 94.12 128 SER A C 1
ATOM 1034 O O . SER A 1 128 ? 10.058 -3.718 13.437 1.00 94.12 128 SER A O 1
ATOM 1036 N N . LEU A 1 129 ? 10.196 -1.497 13.090 1.00 94.00 129 LEU A N 1
ATOM 1037 C CA . LEU A 1 129 ? 10.958 -1.572 11.841 1.00 94.00 129 LEU A CA 1
ATOM 1038 C C . LEU A 1 129 ? 12.357 -2.169 12.028 1.00 94.00 129 LEU A C 1
ATOM 1040 O O . LEU A 1 129 ? 12.977 -2.523 11.024 1.00 94.00 129 LEU A O 1
ATOM 1044 N N . SER A 1 130 ? 12.875 -2.251 13.258 1.00 92.69 130 SER A N 1
ATOM 1045 C CA . SER A 1 130 ? 14.202 -2.803 13.542 1.00 92.69 130 SER A CA 1
ATOM 1046 C C . SER A 1 130 ? 14.363 -4.213 12.975 1.00 92.69 130 SER A C 1
ATOM 1048 O O . SER A 1 130 ? 15.368 -4.473 12.329 1.00 92.69 130 SER A O 1
ATOM 1050 N N . ILE A 1 131 ? 13.327 -5.056 13.066 1.00 91.62 131 ILE A N 1
ATOM 1051 C CA . ILE A 1 131 ? 13.326 -6.435 12.544 1.00 91.62 131 ILE A CA 1
ATOM 1052 C C . ILE A 1 131 ? 13.715 -6.473 11.057 1.00 91.62 131 ILE A C 1
ATOM 1054 O O . ILE A 1 131 ? 14.537 -7.285 10.640 1.00 91.62 131 ILE A O 1
ATOM 1058 N N . VAL A 1 132 ? 13.167 -5.555 10.257 1.00 93.88 132 VAL A N 1
ATOM 1059 C CA . VAL A 1 132 ? 13.457 -5.469 8.817 1.00 93.88 132 VAL A CA 1
ATOM 1060 C C . VAL A 1 132 ? 14.786 -4.755 8.568 1.00 93.88 132 VAL A C 1
ATOM 1062 O O . VAL A 1 132 ? 15.566 -5.161 7.708 1.00 93.88 132 VAL A O 1
ATOM 1065 N N . LYS A 1 133 ? 15.063 -3.678 9.313 1.00 93.69 133 LYS A N 1
ATOM 1066 C CA . LYS A 1 133 ? 16.291 -2.884 9.155 1.00 93.69 133 LYS A CA 1
ATOM 1067 C C . LYS A 1 133 ? 17.544 -3.686 9.472 1.00 93.69 133 LYS A C 1
ATOM 1069 O O . LYS A 1 133 ? 18.511 -3.573 8.731 1.00 93.69 133 LYS A O 1
ATOM 1074 N N . GLU A 1 134 ? 17.520 -4.476 10.536 1.00 93.75 134 GLU A N 1
ATOM 1075 C CA . GLU A 1 134 ? 18.630 -5.332 10.953 1.00 93.75 134 GLU A CA 1
ATOM 1076 C C . GLU A 1 134 ? 18.868 -6.433 9.917 1.00 93.75 134 GLU A C 1
ATOM 1078 O O . GLU A 1 134 ? 19.988 -6.592 9.435 1.00 93.75 134 GLU A O 1
ATOM 1083 N N . SER A 1 135 ? 17.809 -7.121 9.469 1.00 93.56 135 SER A N 1
ATOM 1084 C CA . SER A 1 135 ? 17.954 -8.192 8.475 1.00 93.56 135 SER A CA 1
ATOM 1085 C C . SER A 1 135 ? 18.412 -7.703 7.096 1.00 93.56 135 SER A C 1
ATOM 1087 O O . SER A 1 135 ? 18.969 -8.492 6.332 1.00 93.56 135 SER A O 1
ATOM 1089 N N . LEU A 1 136 ? 18.146 -6.445 6.736 1.00 93.25 136 LEU A N 1
ATOM 1090 C CA . LEU A 1 136 ? 18.445 -5.886 5.411 1.00 93.25 136 LEU A CA 1
ATOM 1091 C C . LEU A 1 136 ? 19.490 -4.763 5.455 1.00 93.25 136 LEU A C 1
ATOM 1093 O O . LEU A 1 136 ? 19.670 -4.045 4.467 1.00 93.25 136 LEU A O 1
ATOM 1097 N N . GLN A 1 137 ? 20.214 -4.627 6.568 1.00 91.75 137 GLN A N 1
ATOM 1098 C CA . GLN A 1 137 ? 21.154 -3.529 6.799 1.00 91.75 137 GLN A CA 1
ATOM 1099 C C . GLN A 1 137 ? 22.203 -3.415 5.683 1.00 91.75 137 GLN A C 1
ATOM 1101 O O . GLN A 1 137 ? 22.520 -2.316 5.233 1.00 91.75 137 GLN A O 1
ATOM 1106 N N . GLN A 1 138 ? 22.682 -4.550 5.171 1.00 91.62 138 GLN A N 1
ATOM 1107 C CA . GLN A 1 138 ? 23.700 -4.624 4.117 1.00 91.62 138 GLN A CA 1
ATOM 1108 C C . GLN A 1 138 ? 23.309 -3.951 2.789 1.00 91.62 138 GLN A C 1
ATOM 1110 O O . GLN A 1 138 ? 24.187 -3.608 1.999 1.00 91.62 138 GLN A O 1
ATOM 1115 N N . PHE A 1 139 ? 22.012 -3.755 2.531 1.00 91.50 139 PHE A N 1
ATOM 1116 C CA . PHE A 1 139 ? 21.514 -3.168 1.284 1.00 91.50 139 PHE A CA 1
ATOM 1117 C C . PHE A 1 139 ? 21.434 -1.637 1.333 1.00 91.50 139 PHE A C 1
ATOM 1119 O O . PHE A 1 139 ? 21.304 -1.006 0.285 1.00 91.50 139 PHE A O 1
ATOM 1126 N N . ASN A 1 140 ? 21.517 -1.023 2.523 1.00 90.44 140 ASN A N 1
ATOM 1127 C CA . ASN A 1 140 ? 21.430 0.431 2.710 1.00 90.44 140 ASN A CA 1
ATOM 1128 C C . ASN A 1 140 ? 20.237 1.069 1.968 1.00 90.44 140 ASN A C 1
ATOM 1130 O O . ASN A 1 140 ? 20.375 2.067 1.255 1.00 90.44 140 ASN A O 1
ATOM 1134 N N . PHE A 1 141 ? 19.049 0.478 2.114 1.00 93.94 141 PHE A N 1
ATOM 1135 C CA . PHE A 1 141 ? 17.848 0.971 1.446 1.00 93.94 141 PHE A CA 1
ATOM 1136 C C . PHE A 1 141 ? 17.428 2.378 1.915 1.00 93.94 141 PHE A C 1
ATOM 1138 O O . PHE A 1 141 ? 17.677 2.752 3.064 1.00 93.94 141 PHE A O 1
ATOM 1145 N N . PRO A 1 142 ? 16.719 3.157 1.070 1.00 92.25 142 PRO A N 1
ATOM 1146 C CA . PRO A 1 142 ? 16.110 4.418 1.489 1.00 92.25 142 PRO A CA 1
ATOM 1147 C C . PRO A 1 142 ? 15.158 4.227 2.679 1.00 92.25 142 PRO A C 1
ATOM 1149 O O . PRO A 1 142 ? 14.348 3.304 2.670 1.00 92.25 142 PRO A O 1
ATOM 1152 N N . SER A 1 143 ? 15.164 5.141 3.658 1.00 88.94 143 SER A N 1
ATOM 1153 C CA . SER A 1 143 ? 14.395 4.997 4.910 1.00 88.94 143 SER A CA 1
ATOM 1154 C C . SER A 1 143 ? 12.902 4.706 4.710 1.00 88.94 143 SER A C 1
ATOM 1156 O O . SER A 1 143 ? 12.326 3.902 5.437 1.00 88.94 143 SER A O 1
ATOM 1158 N N . LYS A 1 144 ? 12.283 5.330 3.699 1.00 89.38 144 LYS A N 1
ATOM 1159 C CA . LYS A 1 144 ? 10.865 5.134 3.357 1.00 89.38 144 LYS A CA 1
ATOM 1160 C C . LYS A 1 144 ? 10.559 3.705 2.892 1.00 89.38 144 LYS A C 1
ATOM 1162 O O . LYS A 1 144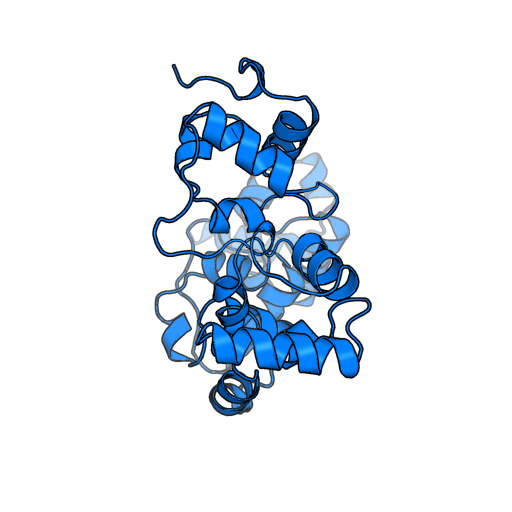 ? 9.447 3.233 3.093 1.00 89.38 144 LYS A O 1
ATOM 1167 N N . LEU A 1 145 ? 11.532 3.017 2.290 1.00 93.94 145 LEU A N 1
ATOM 1168 C CA . LEU A 1 145 ? 11.338 1.668 1.770 1.00 93.94 145 LEU A CA 1
ATOM 1169 C C . LEU A 1 145 ? 11.080 0.663 2.894 1.00 93.94 145 LEU A C 1
ATOM 1171 O O . LEU A 1 145 ? 10.210 -0.179 2.733 1.00 93.94 145 LEU A O 1
ATOM 1175 N N . TYR A 1 146 ? 11.755 0.778 4.042 1.00 94.44 146 TYR A N 1
ATOM 1176 C CA . TYR A 1 146 ? 11.579 -0.167 5.153 1.00 94.44 146 TYR A CA 1
ATOM 1177 C C . TYR A 1 146 ? 10.128 -0.259 5.642 1.00 94.44 146 TYR A C 1
ATOM 1179 O O . TYR A 1 146 ? 9.676 -1.347 5.978 1.00 94.44 146 TYR A O 1
ATOM 1187 N N . ILE A 1 147 ? 9.381 0.852 5.618 1.00 93.00 147 ILE A N 1
ATOM 1188 C CA . ILE A 1 147 ? 7.943 0.862 5.940 1.00 93.00 147 ILE A CA 1
ATOM 1189 C C . ILE A 1 147 ? 7.162 -0.002 4.946 1.00 93.00 147 ILE A C 1
ATOM 1191 O O . ILE A 1 147 ? 6.306 -0.796 5.325 1.00 93.00 147 ILE A O 1
ATOM 1195 N N . TYR A 1 148 ? 7.468 0.139 3.659 1.00 93.62 148 TYR A N 1
ATOM 1196 C CA . TYR A 1 148 ? 6.812 -0.630 2.613 1.00 93.62 148 TYR A CA 1
ATOM 1197 C C . TYR A 1 148 ? 7.191 -2.109 2.634 1.00 93.62 148 TYR A C 1
ATOM 1199 O O . TYR A 1 148 ? 6.322 -2.948 2.423 1.00 93.62 148 TYR A O 1
ATOM 1207 N N . LEU A 1 149 ? 8.452 -2.435 2.921 1.00 94.56 149 LEU A N 1
ATOM 1208 C CA . LEU A 1 149 ? 8.890 -3.821 3.082 1.00 94.56 149 LEU A CA 1
ATOM 1209 C C . LEU A 1 149 ? 8.151 -4.488 4.241 1.00 94.56 149 LEU A C 1
ATOM 1211 O O . LEU A 1 149 ? 7.541 -5.533 4.040 1.00 94.56 149 LEU A O 1
ATOM 1215 N N . PHE A 1 150 ? 8.103 -3.823 5.398 1.00 94.00 150 PHE A N 1
ATOM 1216 C CA . PHE A 1 150 ? 7.371 -4.300 6.569 1.00 94.00 150 PHE A CA 1
ATOM 1217 C C . PHE A 1 150 ? 5.899 -4.594 6.242 1.00 94.00 150 PHE A C 1
ATOM 1219 O O . PHE A 1 150 ? 5.415 -5.696 6.474 1.00 94.00 150 PHE A O 1
ATOM 1226 N N . ARG A 1 151 ? 5.198 -3.645 5.610 1.00 89.75 151 ARG A N 1
ATOM 1227 C CA . ARG A 1 151 ? 3.786 -3.810 5.220 1.00 89.75 151 ARG A CA 1
ATOM 1228 C C . ARG A 1 151 ? 3.517 -4.963 4.263 1.00 89.75 151 ARG A C 1
ATOM 1230 O O . ARG A 1 151 ? 2.409 -5.486 4.240 1.00 89.75 151 ARG A O 1
ATOM 1237 N N . ASN A 1 152 ? 4.499 -5.309 3.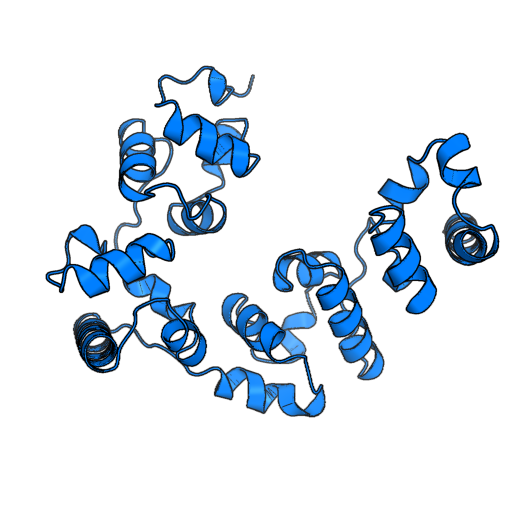439 1.00 90.75 152 ASN A N 1
ATOM 1238 C CA . ASN A 1 152 ? 4.389 -6.387 2.462 1.00 90.75 152 ASN A CA 1
ATOM 1239 C C . ASN A 1 152 ? 4.982 -7.704 2.985 1.00 90.75 152 ASN A C 1
ATOM 1241 O O . ASN A 1 152 ? 5.224 -8.608 2.187 1.00 90.75 152 ASN A O 1
ATOM 1245 N N . ASN A 1 153 ? 5.214 -7.813 4.300 1.00 91.19 153 ASN A N 1
ATOM 1246 C CA . ASN A 1 153 ? 5.821 -8.976 4.949 1.00 91.19 153 ASN A CA 1
ATOM 1247 C C . ASN A 1 153 ? 7.176 -9.365 4.332 1.00 91.19 153 ASN A C 1
ATOM 1249 O O . ASN A 1 153 ? 7.502 -10.543 4.227 1.00 91.19 153 ASN A O 1
ATOM 1253 N N . ILE A 1 154 ? 7.951 -8.369 3.895 1.00 93.19 154 ILE A N 1
ATOM 1254 C CA . ILE A 1 154 ? 9.316 -8.543 3.398 1.00 93.19 154 ILE A CA 1
ATOM 1255 C C . ILE A 1 154 ? 10.263 -8.255 4.557 1.00 93.19 154 ILE A C 1
ATOM 1257 O O . ILE A 1 154 ? 10.600 -7.100 4.837 1.00 93.19 154 ILE A O 1
ATOM 1261 N N . HIS A 1 155 ? 10.649 -9.306 5.268 1.00 92.94 155 HIS A N 1
ATOM 1262 C CA . HIS A 1 155 ? 11.508 -9.226 6.448 1.00 92.94 155 HIS A CA 1
ATOM 1263 C C . HIS A 1 155 ? 12.934 -9.681 6.144 1.00 92.94 155 HIS A C 1
ATOM 1265 O O . HIS A 1 155 ? 13.871 -9.197 6.773 1.00 92.94 155 HIS A O 1
ATOM 1271 N N . HIS A 1 156 ? 13.109 -10.542 5.144 1.00 92.31 156 HIS A N 1
ATOM 1272 C CA . HIS A 1 156 ? 14.383 -11.107 4.726 1.00 92.31 156 HIS A CA 1
ATOM 1273 C C . HIS A 1 156 ? 14.598 -10.952 3.222 1.00 92.31 156 HIS A C 1
ATOM 1275 O O . HIS A 1 156 ? 13.675 -10.725 2.443 1.00 92.31 156 HIS A O 1
ATOM 1281 N N . ILE A 1 157 ? 15.850 -11.107 2.785 1.00 92.06 157 ILE A N 1
ATOM 1282 C CA . ILE A 1 157 ? 16.185 -10.995 1.362 1.00 92.06 157 ILE A CA 1
ATOM 1283 C C . ILE A 1 157 ? 15.506 -12.078 0.513 1.00 92.06 157 ILE A C 1
ATOM 1285 O O . ILE A 1 157 ? 15.084 -11.812 -0.609 1.00 92.06 157 ILE A O 1
ATOM 1289 N N . ASN A 1 158 ? 15.338 -13.277 1.073 1.00 91.75 158 ASN A N 1
ATOM 1290 C CA . ASN A 1 158 ? 14.729 -14.403 0.371 1.00 91.75 158 ASN A CA 1
ATOM 1291 C C . ASN A 1 158 ? 13.243 -14.177 0.061 1.00 91.75 158 ASN A C 1
ATOM 1293 O O . ASN A 1 158 ? 12.725 -14.798 -0.863 1.00 91.75 158 ASN A O 1
ATOM 1297 N N . ASP A 1 159 ? 12.575 -13.249 0.753 1.00 92.94 159 ASP A N 1
ATOM 1298 C CA . ASP A 1 159 ? 11.169 -12.916 0.495 1.00 92.94 159 ASP A CA 1
ATOM 1299 C C . ASP A 1 159 ? 10.975 -12.259 -0.888 1.00 92.94 159 ASP A C 1
ATOM 1301 O O . ASP A 1 159 ? 9.855 -12.185 -1.399 1.00 92.94 159 ASP A O 1
ATOM 1305 N N . PHE A 1 160 ? 12.063 -11.814 -1.533 1.00 91.88 160 PHE A N 1
ATOM 1306 C CA . PHE A 1 160 ? 12.062 -11.335 -2.916 1.00 91.88 160 PHE A CA 1
ATOM 1307 C C . PHE A 1 160 ? 12.187 -12.447 -3.965 1.00 91.88 160 PHE A C 1
ATOM 1309 O O . PHE A 1 160 ? 11.919 -12.177 -5.136 1.00 91.88 160 PHE A O 1
ATOM 1316 N N . ASN A 1 161 ? 12.576 -13.672 -3.593 1.00 90.06 161 ASN A N 1
ATOM 1317 C CA . ASN A 1 161 ? 12.926 -14.725 -4.557 1.00 90.06 161 ASN A CA 1
ATOM 1318 C C . ASN A 1 161 ? 11.771 -15.068 -5.501 1.00 90.06 161 ASN A C 1
ATOM 1320 O O . ASN A 1 161 ? 11.991 -15.310 -6.686 1.00 90.06 161 ASN A O 1
ATOM 1324 N N . ASP A 1 162 ? 10.537 -15.034 -4.998 1.00 90.00 162 ASP A N 1
ATOM 1325 C CA . ASP A 1 162 ? 9.338 -15.312 -5.789 1.00 90.00 162 ASP A CA 1
ATOM 1326 C C . ASP A 1 162 ? 8.640 -14.067 -6.330 1.00 90.00 162 ASP A C 1
ATOM 1328 O O . ASP A 1 162 ? 7.616 -14.180 -7.003 1.00 90.00 162 ASP A O 1
ATOM 1332 N N . LYS A 1 163 ? 9.202 -12.881 -6.089 1.00 94.50 163 LYS A N 1
ATOM 1333 C CA . LYS A 1 163 ? 8.636 -11.614 -6.543 1.00 94.50 163 LYS A CA 1
ATOM 1334 C C . LYS A 1 163 ? 9.137 -11.271 -7.936 1.00 94.50 163 LYS A C 1
ATOM 1336 O O . LYS A 1 163 ? 10.321 -11.396 -8.255 1.00 94.50 163 LYS A O 1
ATOM 1341 N N . THR A 1 164 ? 8.224 -10.797 -8.767 1.00 96.00 164 THR A N 1
ATOM 1342 C CA . THR A 1 164 ? 8.543 -10.181 -10.050 1.00 96.00 164 THR A CA 1
ATOM 1343 C C . THR A 1 164 ? 8.970 -8.723 -9.867 1.00 96.00 164 THR A C 1
ATOM 1345 O O . THR A 1 164 ? 8.774 -8.112 -8.812 1.00 96.00 164 THR A O 1
ATOM 1348 N N . VAL A 1 165 ? 9.518 -8.108 -10.918 1.00 95.75 165 VAL A N 1
ATOM 1349 C CA . VAL A 1 165 ? 9.766 -6.653 -10.925 1.00 95.75 165 VAL A CA 1
ATOM 1350 C C . VAL A 1 165 ? 8.460 -5.853 -10.766 1.00 95.75 165 VAL A C 1
ATOM 1352 O O . VAL A 1 165 ? 8.470 -4.776 -10.170 1.00 95.75 165 VAL A O 1
ATOM 1355 N N . TYR A 1 166 ? 7.323 -6.381 -11.232 1.00 95.25 166 TYR A N 1
ATOM 1356 C CA . TYR A 1 166 ? 6.016 -5.755 -11.014 1.00 95.25 166 TYR A CA 1
ATOM 1357 C C . TYR A 1 166 ? 5.580 -5.825 -9.548 1.00 95.25 166 TYR A C 1
ATOM 1359 O O . TYR A 1 166 ? 5.133 -4.822 -8.993 1.00 95.25 166 TYR A O 1
ATOM 1367 N N . ASP A 1 167 ? 5.807 -6.952 -8.873 1.00 95.06 167 ASP A N 1
ATOM 1368 C CA . ASP A 1 167 ? 5.559 -7.050 -7.432 1.00 95.06 167 ASP A CA 1
ATOM 1369 C C . ASP A 1 167 ? 6.425 -6.058 -6.655 1.00 95.06 167 ASP A C 1
ATOM 1371 O O . ASP A 1 167 ? 5.939 -5.392 -5.745 1.00 95.06 167 ASP A O 1
ATOM 1375 N N . LEU A 1 168 ? 7.690 -5.880 -7.055 1.00 96.00 168 LEU A N 1
ATOM 1376 C CA . LEU A 1 168 ? 8.558 -4.860 -6.467 1.00 96.00 168 LEU A CA 1
ATOM 1377 C C . LEU A 1 168 ? 7.991 -3.443 -6.650 1.00 96.00 168 LEU A C 1
ATOM 1379 O O . LEU A 1 168 ? 8.067 -2.624 -5.730 1.00 96.00 168 LEU A O 1
ATOM 1383 N N . TYR A 1 169 ? 7.413 -3.154 -7.818 1.00 95.44 169 TYR A N 1
ATOM 1384 C CA . TYR A 1 169 ? 6.737 -1.887 -8.093 1.00 95.44 169 TYR A CA 1
ATOM 1385 C C . TYR A 1 169 ? 5.517 -1.681 -7.184 1.00 95.44 169 TYR A C 1
ATOM 1387 O O . TYR A 1 169 ? 5.349 -0.600 -6.610 1.00 95.44 169 TYR A O 1
ATOM 1395 N N . CYS A 1 170 ? 4.712 -2.725 -6.979 1.00 92.25 170 CYS A N 1
ATOM 1396 C CA . CYS A 1 170 ? 3.588 -2.718 -6.042 1.00 92.25 170 CYS A CA 1
ATOM 1397 C C . CYS A 1 170 ? 4.047 -2.519 -4.590 1.00 92.25 170 CYS A C 1
ATOM 1399 O O . CYS A 1 170 ? 3.514 -1.644 -3.907 1.00 92.25 170 CYS A O 1
ATOM 1401 N N . ILE A 1 171 ? 5.089 -3.237 -4.149 1.00 94.56 171 ILE A N 1
ATOM 1402 C CA . ILE A 1 171 ? 5.706 -3.084 -2.821 1.00 94.56 171 ILE A CA 1
ATOM 1403 C C . ILE A 1 171 ? 6.151 -1.637 -2.616 1.00 94.56 171 ILE A C 1
ATOM 1405 O O . ILE A 1 171 ? 5.848 -1.034 -1.594 1.00 94.56 171 ILE A O 1
ATOM 1409 N N . CYS A 1 172 ? 6.791 -1.023 -3.611 1.00 94.56 172 CYS A N 1
ATOM 1410 C CA . CYS A 1 172 ? 7.213 0.379 -3.559 1.00 94.56 172 CYS A CA 1
ATOM 1411 C C . CYS A 1 172 ? 6.050 1.384 -3.681 1.00 94.56 172 CYS A C 1
ATOM 1413 O O . CYS A 1 172 ? 6.282 2.558 -3.978 1.00 94.56 172 CYS A O 1
ATOM 1415 N N . ASN A 1 173 ? 4.805 0.953 -3.458 1.00 90.25 173 ASN A N 1
ATOM 1416 C CA . ASN A 1 173 ? 3.594 1.762 -3.547 1.00 90.25 173 ASN A CA 1
ATOM 1417 C C . ASN A 1 173 ? 3.457 2.463 -4.908 1.00 90.25 173 ASN A C 1
ATOM 1419 O O . ASN A 1 173 ? 3.120 3.648 -4.980 1.00 90.25 173 ASN A O 1
ATOM 1423 N N . LYS A 1 174 ? 3.791 1.746 -5.988 1.00 91.50 174 LYS A N 1
ATOM 1424 C CA . LYS A 1 174 ? 3.749 2.233 -7.375 1.00 91.50 174 LYS A CA 1
ATOM 1425 C C . LYS A 1 174 ? 4.629 3.474 -7.627 1.00 91.50 174 LYS A C 1
ATOM 1427 O O . LYS A 1 174 ? 4.462 4.183 -8.624 1.00 91.50 174 LYS A O 1
ATOM 1432 N N . ASP A 1 175 ? 5.605 3.740 -6.756 1.00 94.00 175 ASP A N 1
ATOM 1433 C CA . ASP A 1 175 ? 6.602 4.795 -6.942 1.00 94.00 175 ASP A CA 1
ATOM 1434 C C . ASP A 1 175 ? 7.716 4.292 -7.867 1.00 94.00 175 ASP A C 1
ATOM 1436 O O . ASP A 1 175 ? 8.587 3.513 -7.471 1.00 94.00 175 ASP A O 1
ATOM 1440 N N . TYR A 1 176 ? 7.698 4.755 -9.118 1.00 94.88 176 TYR A N 1
ATOM 1441 C CA . TYR A 1 176 ? 8.650 4.328 -10.144 1.00 94.88 176 TYR A CA 1
ATOM 1442 C C . TYR A 1 176 ? 10.112 4.609 -9.764 1.00 94.88 176 TYR A C 1
ATOM 1444 O O . TYR A 1 176 ? 10.987 3.770 -9.985 1.00 94.88 176 TYR A O 1
ATOM 1452 N N . LEU A 1 177 ? 10.397 5.773 -9.168 1.00 95.06 177 LEU A N 1
ATOM 1453 C CA . LEU A 1 177 ? 11.769 6.158 -8.831 1.00 95.06 177 LEU A CA 1
ATOM 1454 C C . LEU A 1 177 ? 12.293 5.359 -7.641 1.00 95.06 177 LEU A C 1
ATOM 1456 O O . LEU A 1 177 ? 13.460 4.960 -7.647 1.00 95.06 177 LEU A O 1
ATOM 1460 N N . LEU A 1 178 ? 11.448 5.112 -6.638 1.00 96.00 178 LEU A N 1
ATOM 1461 C CA . LEU A 1 178 ? 11.802 4.240 -5.522 1.00 96.00 178 LEU A CA 1
ATOM 1462 C C . LEU A 1 178 ? 12.038 2.808 -6.009 1.00 96.00 178 LEU A C 1
ATOM 1464 O O . LEU A 1 178 ? 13.078 2.237 -5.698 1.00 96.00 178 LEU A O 1
ATOM 1468 N N . THR A 1 179 ? 11.141 2.282 -6.846 1.00 96.69 179 THR A N 1
ATOM 1469 C CA . THR A 1 179 ? 11.245 0.936 -7.437 1.00 96.69 179 THR A CA 1
ATOM 1470 C C . THR A 1 179 ? 12.554 0.753 -8.190 1.00 96.69 179 THR A C 1
ATOM 1472 O O . THR A 1 179 ? 13.283 -0.203 -7.937 1.00 96.69 179 THR A O 1
ATOM 1475 N N . MET A 1 180 ? 12.902 1.700 -9.067 1.00 96.00 180 MET A N 1
ATOM 1476 C CA . MET A 1 180 ? 14.154 1.668 -9.821 1.00 96.00 180 MET A CA 1
ATOM 1477 C C . MET A 1 180 ? 15.377 1.610 -8.897 1.00 96.00 180 MET A C 1
ATOM 1479 O O . MET A 1 180 ? 16.295 0.823 -9.137 1.00 96.00 180 MET A O 1
ATOM 1483 N N . LYS A 1 181 ? 15.412 2.450 -7.854 1.00 95.75 181 LYS A N 1
ATOM 1484 C CA . LYS A 1 181 ? 16.521 2.465 -6.889 1.00 95.75 181 LYS A CA 1
ATOM 1485 C C . LYS A 1 181 ? 16.621 1.133 -6.151 1.00 95.75 181 LYS A C 1
ATOM 1487 O O . LYS A 1 181 ? 17.707 0.561 -6.092 1.00 95.75 181 LYS A O 1
ATOM 1492 N N . THR A 1 182 ? 15.499 0.619 -5.653 1.00 95.56 182 THR A N 1
ATOM 1493 C CA . THR A 1 182 ? 15.437 -0.671 -4.956 1.00 95.56 182 THR A CA 1
ATOM 1494 C C . THR A 1 182 ? 15.908 -1.812 -5.851 1.00 95.56 182 THR A C 1
ATOM 1496 O O . THR A 1 182 ? 16.784 -2.575 -5.454 1.00 95.56 182 THR A O 1
ATOM 1499 N N . TYR A 1 183 ? 15.404 -1.883 -7.086 1.00 95.69 183 TYR A N 1
ATOM 1500 C CA . TYR A 1 183 ? 15.781 -2.898 -8.071 1.00 95.69 183 TYR A CA 1
ATOM 1501 C C . TYR A 1 183 ? 17.293 -2.927 -8.315 1.00 95.69 183 TYR A C 1
ATOM 1503 O O . TYR A 1 183 ? 17.906 -3.990 -8.368 1.00 95.69 183 TYR A O 1
ATOM 1511 N N . ARG A 1 184 ? 17.924 -1.756 -8.428 1.00 94.12 184 ARG A N 1
ATOM 1512 C CA . ARG A 1 184 ? 19.370 -1.649 -8.670 1.00 94.12 184 ARG A CA 1
ATOM 1513 C C . ARG A 1 184 ? 20.204 -2.066 -7.474 1.00 94.12 184 ARG A C 1
ATOM 1515 O O . ARG A 1 184 ? 21.228 -2.715 -7.668 1.00 94.12 184 ARG A O 1
ATOM 1522 N N . ILE A 1 185 ? 19.771 -1.706 -6.268 1.00 94.94 185 ILE A N 1
ATOM 1523 C CA . ILE A 1 185 ? 20.404 -2.160 -5.028 1.00 94.94 185 ILE A CA 1
ATOM 1524 C C . ILE A 1 185 ? 20.337 -3.689 -4.970 1.00 94.94 185 ILE A C 1
ATOM 1526 O O . ILE A 1 185 ? 21.372 -4.342 -4.889 1.00 94.94 185 ILE A O 1
ATOM 1530 N N . LEU A 1 186 ? 19.147 -4.266 -5.128 1.00 94.56 186 LEU A N 1
ATOM 1531 C CA . LEU A 1 186 ? 18.945 -5.715 -5.149 1.00 94.56 186 LEU A CA 1
ATOM 1532 C C . LEU A 1 186 ? 19.821 -6.411 -6.205 1.00 94.56 186 LEU A C 1
ATOM 1534 O O . LEU A 1 186 ? 20.552 -7.351 -5.888 1.00 94.56 186 LEU A O 1
ATOM 1538 N N . ARG A 1 187 ? 19.838 -5.888 -7.437 1.00 93.00 187 ARG A N 1
ATOM 1539 C CA . ARG A 1 187 ? 20.660 -6.402 -8.543 1.00 93.00 187 ARG A CA 1
ATOM 1540 C C . ARG A 1 187 ? 22.159 -6.348 -8.246 1.00 93.00 187 ARG A C 1
ATOM 1542 O O . ARG A 1 187 ? 22.862 -7.309 -8.542 1.00 93.00 187 ARG A O 1
ATOM 1549 N N . LYS A 1 188 ? 22.659 -5.259 -7.649 1.00 93.12 188 LYS A N 1
ATOM 1550 C CA . LYS A 1 188 ? 24.075 -5.117 -7.253 1.00 93.12 188 LYS A CA 1
ATOM 1551 C C . LYS A 1 188 ? 24.501 -6.203 -6.262 1.00 93.12 188 LYS A C 1
ATOM 1553 O O . LYS A 1 188 ? 25.647 -6.634 -6.288 1.00 93.12 188 LYS A O 1
ATOM 1558 N N . HIS A 1 189 ? 23.574 -6.649 -5.422 1.00 90.94 189 HIS A N 1
ATOM 1559 C CA . HIS A 1 189 ? 23.783 -7.707 -4.439 1.00 90.94 189 HIS A CA 1
ATOM 1560 C C . HIS A 1 189 ? 23.372 -9.102 -4.948 1.00 90.94 189 HIS A C 1
ATOM 1562 O O . HIS A 1 189 ? 23.244 -10.017 -4.144 1.00 90.94 189 HIS A O 1
ATOM 1568 N N . GLY A 1 190 ? 23.128 -9.283 -6.251 1.00 90.00 190 GLY A N 1
ATOM 1569 C CA . GLY A 1 190 ? 22.794 -10.587 -6.839 1.00 90.00 190 GLY A CA 1
ATOM 1570 C C . GLY A 1 190 ? 21.366 -11.085 -6.582 1.00 90.00 190 GLY A C 1
ATOM 1571 O O . GLY A 1 190 ? 21.042 -12.199 -6.972 1.00 90.00 190 GLY A O 1
ATOM 1572 N N . ASN A 1 191 ? 20.491 -10.270 -5.989 1.00 89.50 191 ASN A N 1
ATOM 1573 C CA . ASN A 1 191 ? 19.124 -10.646 -5.609 1.00 89.50 191 ASN A CA 1
ATOM 1574 C C . ASN A 1 191 ? 18.099 -10.056 -6.586 1.00 89.50 191 ASN A C 1
ATOM 1576 O O . ASN A 1 191 ? 17.222 -9.286 -6.206 1.00 89.50 191 ASN A O 1
ATOM 1580 N N . THR A 1 192 ? 18.263 -10.330 -7.880 1.00 88.62 192 THR A N 1
ATOM 1581 C CA . THR A 1 192 ? 17.407 -9.713 -8.905 1.00 88.62 192 THR A CA 1
ATOM 1582 C C . THR A 1 192 ? 16.018 -10.365 -8.893 1.00 88.62 192 THR A C 1
ATOM 1584 O O . THR A 1 192 ? 15.953 -11.584 -9.051 1.00 88.62 192 THR A O 1
ATOM 1587 N N . PRO A 1 193 ? 14.920 -9.593 -8.754 1.00 92.06 193 PRO A N 1
ATOM 1588 C CA . PRO A 1 193 ? 13.564 -10.131 -8.867 1.00 92.06 193 PRO A CA 1
ATOM 1589 C C . PRO A 1 193 ? 13.322 -10.825 -10.213 1.00 92.06 193 PRO A C 1
ATOM 1591 O O . PRO A 1 193 ? 13.965 -10.498 -11.218 1.00 92.06 193 PRO A O 1
ATOM 1594 N N . LYS A 1 194 ? 12.351 -11.743 -10.256 1.00 93.00 194 LYS A N 1
ATOM 1595 C CA . LYS A 1 194 ? 11.948 -12.437 -11.488 1.00 93.00 194 LYS A CA 1
ATOM 1596 C C . LYS A 1 194 ? 11.484 -11.433 -12.549 1.00 93.00 194 LYS A C 1
ATOM 1598 O O . LYS A 1 194 ? 10.891 -10.397 -12.239 1.00 93.00 194 LYS A O 1
ATOM 1603 N N . SER A 1 195 ? 11.728 -11.747 -13.820 1.00 88.00 195 SER A N 1
ATOM 1604 C CA . SER A 1 195 ? 11.259 -10.897 -14.920 1.00 88.00 195 SER A CA 1
ATOM 1605 C C . SER A 1 195 ? 9.731 -10.836 -14.944 1.00 88.00 195 SER A C 1
ATOM 1607 O O . SER A 1 195 ? 9.061 -11.844 -14.740 1.00 88.00 195 SER A O 1
ATOM 1609 N N . TRP A 1 196 ? 9.192 -9.658 -15.248 1.00 90.81 196 TRP A N 1
ATOM 1610 C CA . TRP A 1 196 ? 7.786 -9.458 -15.600 1.00 90.81 196 TRP A CA 1
ATOM 1611 C C . TRP A 1 196 ? 7.637 -9.382 -17.126 1.00 90.81 196 TRP A C 1
ATOM 1613 O O . TRP A 1 196 ? 8.611 -9.068 -17.816 1.00 90.81 196 TRP A O 1
ATOM 1623 N N . HIS A 1 197 ? 6.450 -9.694 -17.659 1.00 88.94 197 HIS A N 1
ATOM 1624 C CA . HIS A 1 197 ? 6.222 -9.720 -19.109 1.00 88.94 197 HIS A CA 1
ATOM 1625 C C . HIS A 1 197 ? 6.322 -8.321 -19.741 1.00 88.94 197 HIS A C 1
ATOM 1627 O O . HIS A 1 197 ? 6.846 -8.182 -20.842 1.00 88.94 197 HIS A O 1
ATOM 1633 N N . ASP A 1 198 ? 5.867 -7.276 -19.042 1.00 92.19 198 ASP A N 1
ATOM 1634 C CA . ASP A 1 198 ? 5.999 -5.887 -19.487 1.00 92.19 198 ASP A CA 1
ATOM 1635 C C . ASP A 1 198 ? 7.148 -5.204 -18.750 1.00 92.19 198 ASP A C 1
ATOM 1637 O O . ASP A 1 198 ? 6.978 -4.629 -17.673 1.00 92.19 198 ASP A O 1
ATOM 1641 N N . LYS A 1 199 ? 8.350 -5.305 -19.316 1.00 93.19 199 LYS A N 1
ATOM 1642 C CA . LYS A 1 199 ? 9.558 -4.790 -18.673 1.00 93.19 199 LYS A CA 1
ATOM 1643 C C . LYS A 1 199 ? 9.469 -3.303 -18.382 1.00 93.19 199 LYS A C 1
ATOM 1645 O O . LYS A 1 199 ? 9.098 -2.493 -19.236 1.00 93.19 199 LYS A O 1
ATOM 1650 N N . PHE A 1 200 ? 9.928 -2.928 -17.198 1.00 94.56 200 PHE A N 1
ATOM 1651 C CA . PHE A 1 200 ? 10.147 -1.532 -16.874 1.00 94.56 200 PHE A CA 1
ATOM 1652 C C . PHE A 1 200 ? 11.350 -0.988 -17.642 1.00 94.56 200 PHE A C 1
ATOM 1654 O O . PHE A 1 200 ? 12.370 -1.656 -17.826 1.00 94.56 200 PHE A O 1
ATOM 1661 N N . LEU A 1 201 ? 11.280 0.283 -18.035 1.00 93.25 201 LEU A N 1
ATOM 1662 C CA . LEU A 1 201 ? 12.344 0.928 -18.808 1.00 93.25 201 LEU A CA 1
ATOM 1663 C C . LEU A 1 201 ? 13.674 0.978 -18.045 1.00 93.25 201 LEU A C 1
ATOM 1665 O O . LEU A 1 201 ? 14.736 0.987 -18.668 1.00 93.25 201 LEU A O 1
ATOM 1669 N N . PHE A 1 202 ? 13.646 0.973 -16.708 1.00 94.38 202 PHE A N 1
ATOM 1670 C CA . PHE A 1 202 ? 14.861 0.905 -15.894 1.00 94.38 202 PHE A CA 1
ATOM 1671 C C . PHE A 1 202 ? 15.560 -0.457 -15.895 1.00 94.38 202 PHE A C 1
ATOM 1673 O O . PHE A 1 202 ? 16.712 -0.532 -15.461 1.00 94.38 202 PHE A O 1
ATOM 1680 N N . GLU A 1 203 ? 14.894 -1.526 -16.338 1.00 93.62 203 GLU A N 1
ATOM 1681 C CA . GLU A 1 203 ? 15.529 -2.836 -16.512 1.00 93.62 203 GLU A CA 1
ATOM 1682 C C . GLU A 1 203 ? 16.448 -2.842 -17.741 1.00 93.62 203 GLU A C 1
ATOM 1684 O O . GLU A 1 203 ? 17.450 -3.556 -17.760 1.00 93.62 203 GLU A O 1
ATOM 1689 N N . ILE A 1 204 ? 16.105 -2.025 -18.742 1.00 91.06 204 ILE A N 1
ATOM 1690 C CA . ILE A 1 204 ? 16.711 -2.009 -20.079 1.00 91.06 204 ILE A CA 1
ATOM 1691 C C . ILE A 1 204 ? 17.709 -0.851 -20.225 1.00 91.06 204 ILE A C 1
ATOM 1693 O O . ILE A 1 204 ? 18.744 -0.987 -20.873 1.00 91.06 204 ILE A O 1
ATOM 1697 N N . THR A 1 205 ? 17.407 0.303 -19.622 1.00 90.38 205 THR A N 1
ATOM 1698 C CA . THR A 1 205 ? 18.149 1.559 -19.822 1.00 90.38 205 THR A CA 1
ATOM 1699 C C . THR A 1 205 ? 18.963 1.977 -18.591 1.00 90.38 205 THR A C 1
ATOM 1701 O O . THR A 1 205 ? 18.728 1.534 -17.465 1.00 90.38 205 THR A O 1
ATOM 1704 N N . SER A 1 206 ? 19.946 2.864 -18.784 1.00 90.38 206 SER A N 1
ATOM 1705 C CA . SER A 1 206 ? 20.731 3.430 -17.675 1.00 90.38 206 SER A CA 1
ATOM 1706 C C . SER A 1 206 ? 19.915 4.413 -16.817 1.00 90.38 206 SER A C 1
ATOM 1708 O O . SER A 1 206 ? 18.905 4.944 -17.268 1.00 90.38 206 SER A O 1
ATOM 1710 N N . GLU A 1 207 ? 20.352 4.696 -15.574 1.00 91.38 207 GLU A N 1
ATOM 1711 C CA . GLU A 1 207 ? 19.569 5.538 -14.624 1.00 91.38 207 GLU A CA 1
ATOM 1712 C C . GLU A 1 207 ? 19.174 6.882 -15.204 1.00 91.38 207 GLU A C 1
ATOM 1714 O O . GLU A 1 207 ? 17.993 7.227 -15.157 1.00 91.38 207 GLU A O 1
ATOM 1719 N N . PRO A 1 208 ? 20.133 7.646 -15.764 1.00 91.25 208 PRO A N 1
ATOM 1720 C CA . PRO A 1 208 ? 19.827 8.984 -16.237 1.00 91.25 208 PRO A CA 1
ATOM 1721 C C . PRO A 1 208 ? 18.779 8.946 -17.349 1.00 91.25 208 PRO A C 1
ATOM 1723 O O . PRO A 1 208 ? 17.895 9.804 -17.402 1.00 91.25 208 PRO A O 1
ATOM 1726 N N . LYS A 1 209 ? 18.831 7.912 -18.199 1.00 91.44 209 LYS A N 1
ATOM 1727 C CA . LYS A 1 209 ? 17.870 7.705 -19.282 1.00 91.44 209 LYS A CA 1
ATOM 1728 C C . LYS A 1 209 ? 16.492 7.344 -18.732 1.00 91.44 209 LYS A C 1
ATOM 1730 O O . LYS A 1 209 ? 15.525 8.023 -19.069 1.00 91.44 209 LYS A O 1
ATOM 1735 N N . SER A 1 210 ? 16.406 6.366 -17.827 1.00 91.81 210 SER A N 1
ATOM 1736 C CA . SER A 1 210 ? 15.143 5.953 -17.197 1.00 91.81 210 SER A CA 1
ATOM 1737 C C . SER A 1 210 ? 14.471 7.102 -16.440 1.00 91.81 210 SER A C 1
ATOM 1739 O O . SER A 1 210 ? 13.262 7.296 -16.556 1.00 91.81 210 SER A O 1
ATOM 1741 N N . ILE A 1 211 ? 15.249 7.899 -15.697 1.00 92.56 211 ILE A N 1
ATOM 1742 C CA . ILE A 1 211 ? 14.750 9.084 -14.984 1.00 92.56 211 ILE A CA 1
ATOM 1743 C C . ILE A 1 211 ? 14.221 10.120 -15.973 1.00 92.56 211 ILE A C 1
ATOM 1745 O O . ILE A 1 211 ? 13.165 10.704 -15.733 1.00 92.56 211 ILE A O 1
ATOM 1749 N N . THR A 1 212 ? 14.943 10.367 -17.068 1.00 90.88 212 THR A N 1
ATOM 1750 C CA . THR A 1 212 ? 14.541 11.356 -18.076 1.00 90.88 212 THR A CA 1
ATOM 1751 C C . THR A 1 212 ? 13.237 10.948 -18.753 1.00 90.88 212 THR A C 1
ATOM 1753 O O . THR A 1 212 ? 12.319 11.765 -18.814 1.00 90.88 212 THR A O 1
ATOM 1756 N N . LEU A 1 213 ? 13.125 9.687 -19.183 1.00 90.31 213 LEU A N 1
ATOM 1757 C CA . LEU A 1 213 ? 11.918 9.128 -19.803 1.00 90.31 213 LEU A CA 1
ATOM 1758 C C . LEU A 1 213 ? 10.708 9.222 -18.865 1.00 90.31 213 LEU A C 1
ATOM 1760 O O . LEU A 1 213 ? 9.641 9.682 -19.268 1.00 90.31 213 LEU A O 1
ATOM 1764 N N . PHE A 1 214 ? 10.883 8.899 -17.584 1.00 92.62 214 PHE A N 1
ATOM 1765 C CA . PHE A 1 214 ? 9.804 9.023 -16.610 1.00 92.62 214 PHE A CA 1
ATOM 1766 C C . PHE A 1 214 ? 9.423 10.482 -16.324 1.00 92.62 214 PHE A C 1
ATOM 1768 O O . PHE A 1 214 ? 8.248 10.843 -16.356 1.00 92.62 214 PHE A O 1
ATOM 1775 N N . LYS A 1 215 ? 10.394 11.360 -16.048 1.00 90.75 215 LYS A N 1
ATOM 1776 C CA . LYS A 1 215 ? 10.100 12.749 -15.658 1.00 90.75 215 LYS A CA 1
ATOM 1777 C C . LYS A 1 215 ? 9.516 13.573 -16.802 1.00 90.75 215 LYS A C 1
ATOM 1779 O O . LYS A 1 215 ? 8.606 14.357 -16.545 1.00 90.75 215 LYS A O 1
ATOM 1784 N N . LYS A 1 216 ? 10.031 13.410 -18.026 1.00 87.44 216 LYS A N 1
ATOM 1785 C CA . LYS A 1 216 ? 9.606 14.196 -19.195 1.00 87.44 216 LYS A CA 1
ATOM 1786 C C . LYS A 1 216 ? 8.415 13.590 -19.927 1.00 87.44 216 LYS A C 1
ATOM 1788 O O . LYS A 1 216 ? 7.572 14.341 -20.399 1.00 87.44 216 LYS A O 1
ATOM 1793 N N . ASN A 1 217 ? 8.337 12.262 -20.012 1.00 84.75 217 ASN A N 1
ATOM 1794 C CA . ASN A 1 217 ? 7.357 11.578 -20.860 1.00 84.75 217 ASN A CA 1
ATOM 1795 C C . ASN A 1 217 ? 6.380 10.692 -20.075 1.00 84.75 217 ASN A C 1
ATOM 1797 O O . ASN A 1 217 ? 5.479 10.129 -20.681 1.00 84.75 217 ASN A O 1
ATOM 1801 N N . LYS A 1 218 ? 6.538 10.564 -18.746 1.00 89.38 218 LYS A N 1
ATOM 1802 C CA . LYS A 1 218 ? 5.721 9.688 -17.879 1.00 89.38 218 LYS A CA 1
ATOM 1803 C C . LYS A 1 218 ? 5.747 8.211 -18.280 1.00 89.38 218 LYS A C 1
ATOM 1805 O O . LYS A 1 218 ? 4.873 7.453 -17.881 1.00 89.38 218 LYS A O 1
ATOM 1810 N N . LEU A 1 219 ? 6.786 7.800 -19.005 1.00 90.44 219 LEU A N 1
ATOM 1811 C CA . LEU A 1 219 ? 6.963 6.424 -19.449 1.00 90.44 219 LEU A CA 1
ATOM 1812 C C . LEU A 1 219 ? 7.618 5.588 -18.354 1.00 90.44 219 LEU A C 1
ATOM 1814 O O . LEU A 1 219 ? 8.651 5.980 -17.801 1.00 90.44 219 LEU A O 1
ATOM 1818 N N . THR A 1 220 ? 7.034 4.429 -18.074 1.00 91.81 220 THR A N 1
ATOM 1819 C CA . THR A 1 220 ? 7.515 3.475 -17.074 1.00 91.81 220 THR A CA 1
ATOM 1820 C C . THR A 1 220 ? 7.817 2.104 -17.667 1.00 91.81 220 THR A C 1
ATOM 1822 O O . THR A 1 220 ? 8.793 1.491 -17.234 1.00 91.81 220 THR A O 1
ATOM 1825 N N . THR A 1 221 ? 7.056 1.639 -18.664 1.00 93.44 221 THR A N 1
ATOM 1826 C CA . THR A 1 221 ? 7.196 0.288 -19.239 1.00 93.44 221 THR A CA 1
ATOM 1827 C C . THR A 1 221 ? 7.436 0.271 -20.749 1.00 93.44 221 THR A C 1
ATOM 1829 O O . THR A 1 221 ? 7.327 1.291 -21.441 1.00 93.44 221 THR A O 1
ATOM 1832 N N . LEU A 1 222 ? 7.806 -0.903 -21.263 1.00 90.50 222 LEU A N 1
ATOM 1833 C CA . LEU A 1 222 ? 8.064 -1.136 -22.679 1.00 90.50 222 LEU A CA 1
ATOM 1834 C C . LEU A 1 222 ? 6.780 -1.075 -23.516 1.00 90.50 222 LEU A C 1
ATOM 1836 O O . LEU A 1 222 ? 6.805 -0.528 -24.622 1.00 90.50 222 LEU A O 1
ATOM 1840 N N . SER A 1 223 ? 5.659 -1.583 -23.002 1.00 89.31 223 SER A N 1
ATOM 1841 C CA . SER A 1 223 ? 4.360 -1.498 -23.682 1.00 89.31 223 SER A CA 1
ATOM 1842 C C . SER A 1 223 ? 3.924 -0.044 -23.890 1.00 89.31 223 SER A C 1
ATOM 1844 O O . SER A 1 223 ? 3.571 0.344 -25.003 1.00 89.31 223 SER A O 1
ATOM 1846 N N . GLN A 1 224 ? 4.060 0.800 -22.862 1.00 89.38 224 GLN A N 1
ATOM 1847 C CA . GLN A 1 224 ? 3.763 2.232 -22.948 1.00 89.38 224 GLN A CA 1
ATOM 1848 C C . GLN A 1 224 ? 4.612 2.925 -24.008 1.00 89.38 224 GLN A C 1
ATOM 1850 O O . GLN A 1 224 ? 4.103 3.744 -24.767 1.00 89.38 224 GLN A O 1
ATOM 1855 N N . PHE A 1 225 ? 5.900 2.584 -24.073 1.00 87.31 225 PHE A N 1
ATOM 1856 C CA . PHE A 1 225 ? 6.787 3.106 -25.102 1.00 87.31 225 PHE A CA 1
ATOM 1857 C C . PHE A 1 225 ? 6.369 2.646 -26.510 1.00 87.31 225 PHE A C 1
ATOM 1859 O O . PHE A 1 225 ? 6.349 3.447 -27.444 1.00 87.31 225 PHE A O 1
ATOM 1866 N N . SER A 1 226 ? 6.012 1.370 -26.661 1.00 85.75 226 SER A N 1
ATOM 1867 C CA . SER A 1 226 ? 5.615 0.778 -27.947 1.00 85.75 226 SER A CA 1
ATOM 1868 C C . SER A 1 226 ? 4.339 1.412 -28.505 1.00 85.75 226 SER A C 1
ATOM 1870 O O . SER A 1 226 ? 4.233 1.610 -29.713 1.00 85.75 226 SER A O 1
ATOM 1872 N N . ASN A 1 227 ? 3.423 1.803 -27.617 1.00 87.06 227 ASN A N 1
ATOM 1873 C CA . ASN A 1 227 ? 2.147 2.436 -27.952 1.00 87.06 227 ASN A CA 1
ATOM 1874 C C . ASN A 1 227 ? 2.252 3.942 -28.253 1.00 87.06 227 ASN A C 1
ATOM 1876 O O . ASN A 1 227 ? 1.238 4.575 -28.549 1.00 87.06 227 ASN A O 1
ATOM 1880 N N . LEU A 1 228 ? 3.444 4.545 -28.175 1.00 86.31 228 LEU A N 1
ATOM 1881 C CA . LEU A 1 228 ? 3.625 5.953 -28.530 1.00 86.31 228 LEU A CA 1
ATOM 1882 C C . LEU A 1 228 ? 3.393 6.194 -30.020 1.00 86.31 228 LEU A C 1
ATOM 1884 O O . LEU A 1 228 ? 3.834 5.419 -30.872 1.00 86.31 228 LEU A O 1
ATOM 1888 N N . THR A 1 229 ? 2.789 7.340 -30.336 1.00 84.56 229 THR A N 1
ATOM 1889 C CA . THR A 1 229 ? 2.682 7.803 -31.719 1.00 84.56 229 THR A CA 1
ATOM 1890 C C . THR A 1 229 ? 4.061 8.153 -32.283 1.00 84.56 229 THR A C 1
ATOM 1892 O O . THR A 1 229 ? 4.984 8.520 -31.550 1.00 84.56 229 THR A O 1
ATOM 1895 N N . GLU A 1 230 ? 4.213 8.117 -33.607 1.00 81.06 230 GLU A N 1
ATOM 1896 C CA . GLU A 1 230 ? 5.462 8.536 -34.260 1.00 81.06 230 GLU A CA 1
ATOM 1897 C C . GLU A 1 230 ? 5.820 10.003 -33.962 1.00 81.06 230 GLU A C 1
ATOM 1899 O O . GLU A 1 230 ? 6.996 10.361 -33.870 1.00 81.06 230 GLU A O 1
ATOM 1904 N N . ALA A 1 231 ? 4.817 10.860 -33.745 1.00 80.81 231 ALA A N 1
ATOM 1905 C CA . ALA A 1 231 ? 5.030 12.242 -33.328 1.00 80.81 231 ALA A CA 1
ATOM 1906 C C . ALA A 1 231 ? 5.615 12.334 -31.907 1.00 80.81 231 ALA A C 1
ATOM 1908 O O . ALA A 1 231 ? 6.525 13.132 -31.669 1.00 80.81 231 ALA A O 1
ATOM 1909 N N . ASP A 1 232 ? 5.148 11.496 -30.979 1.00 81.38 232 ASP A N 1
ATOM 1910 C CA . ASP A 1 232 ? 5.667 11.450 -29.609 1.00 81.38 232 ASP A CA 1
ATOM 1911 C C . ASP A 1 232 ? 7.069 10.842 -29.550 1.00 81.38 232 ASP A C 1
ATOM 1913 O O . ASP A 1 232 ? 7.934 11.357 -28.838 1.00 81.38 232 ASP A O 1
ATOM 1917 N N . LYS A 1 233 ? 7.344 9.812 -30.360 1.00 79.75 233 LYS A N 1
ATOM 1918 C CA . LYS A 1 233 ? 8.688 9.226 -30.481 1.00 79.75 233 LYS A CA 1
ATOM 1919 C C . LYS A 1 233 ? 9.706 10.242 -30.994 1.00 79.75 233 LYS A C 1
ATOM 1921 O O . LYS A 1 233 ? 10.808 10.299 -30.457 1.00 79.75 233 LYS A O 1
ATOM 1926 N N . LYS A 1 234 ? 9.336 11.109 -31.947 1.00 79.94 234 LYS A N 1
ATOM 1927 C CA . LYS A 1 234 ? 10.206 12.201 -32.440 1.00 79.94 234 LYS A CA 1
ATOM 1928 C C . LYS A 1 234 ? 10.583 13.223 -31.362 1.00 79.94 234 LYS A C 1
ATOM 1930 O O . LYS A 1 234 ? 11.609 13.887 -31.493 1.00 79.94 234 LYS A O 1
ATOM 1935 N N . ARG A 1 235 ? 9.784 13.358 -30.297 1.00 79.50 235 ARG A N 1
ATOM 1936 C CA . ARG A 1 235 ? 10.085 14.238 -29.150 1.00 79.50 235 ARG A CA 1
ATOM 1937 C C . ARG A 1 235 ? 11.073 13.607 -28.165 1.00 79.50 235 ARG A C 1
ATOM 1939 O O . ARG A 1 235 ? 11.612 14.311 -27.311 1.00 79.50 235 ARG A O 1
ATOM 1946 N N . ILE A 1 236 ? 11.315 12.301 -28.265 1.00 82.94 236 ILE A N 1
ATOM 1947 C CA . ILE A 1 236 ? 12.299 11.581 -27.459 1.00 82.94 236 ILE A CA 1
ATOM 1948 C C . ILE A 1 236 ? 13.614 11.538 -28.237 1.00 82.94 236 ILE A C 1
ATOM 1950 O O . ILE A 1 236 ? 13.651 11.215 -29.421 1.00 82.94 236 ILE A O 1
ATOM 1954 N N . THR A 1 237 ? 14.724 11.876 -27.581 1.00 77.69 237 THR A N 1
ATOM 1955 C CA . THR A 1 237 ? 16.010 11.939 -28.279 1.00 77.69 237 THR A CA 1
ATOM 1956 C C . THR A 1 237 ? 16.455 10.546 -28.747 1.00 77.69 237 THR A C 1
ATOM 1958 O O . THR A 1 237 ? 16.349 9.584 -27.981 1.00 77.69 237 THR A O 1
ATOM 1961 N N . PRO A 1 238 ? 17.043 10.410 -29.952 1.00 75.38 238 PRO A N 1
ATOM 1962 C CA . PRO A 1 238 ? 17.491 9.116 -30.480 1.00 75.38 238 PRO A CA 1
ATOM 1963 C C . PRO A 1 238 ? 18.420 8.332 -29.534 1.00 75.38 238 PRO A C 1
ATOM 1965 O O . PRO A 1 238 ? 18.373 7.106 -29.470 1.00 75.38 238 PRO A O 1
ATOM 1968 N N . ALA A 1 239 ? 19.225 9.033 -28.727 1.00 76.81 239 ALA A N 1
ATOM 1969 C CA . ALA A 1 239 ? 20.105 8.431 -27.722 1.00 76.81 239 ALA A CA 1
ATOM 1970 C C . ALA A 1 239 ? 19.360 7.716 -26.572 1.00 76.81 239 ALA A C 1
ATOM 1972 O O . ALA A 1 239 ? 19.900 6.774 -25.979 1.00 76.81 239 ALA A O 1
ATOM 1973 N N . LEU A 1 240 ? 18.141 8.161 -26.245 1.00 76.00 240 LEU A N 1
ATOM 1974 C CA . LEU A 1 240 ? 17.252 7.507 -25.278 1.00 76.00 240 LEU A CA 1
ATOM 1975 C C . LEU A 1 240 ? 16.545 6.297 -25.898 1.00 76.00 240 LEU A C 1
ATOM 1977 O O . LEU A 1 240 ? 16.293 5.322 -25.197 1.00 76.00 240 LEU A O 1
ATOM 1981 N N . LEU A 1 241 ? 16.274 6.350 -27.204 1.00 77.19 241 LEU A N 1
ATOM 1982 C CA . LEU A 1 241 ? 15.563 5.305 -27.944 1.00 77.19 241 LEU A CA 1
ATOM 1983 C C . LEU A 1 241 ? 16.434 4.088 -28.253 1.00 77.19 241 LEU A C 1
ATOM 1985 O O . LEU A 1 241 ? 15.937 2.967 -28.260 1.00 77.19 241 LEU A O 1
ATOM 1989 N N . LYS A 1 242 ? 17.736 4.301 -28.477 1.00 82.56 242 LYS A N 1
ATOM 1990 C CA . LYS A 1 242 ? 18.669 3.262 -28.935 1.00 82.56 242 LYS A CA 1
ATOM 1991 C C . LYS A 1 242 ? 18.628 1.984 -28.091 1.00 82.56 242 LYS A C 1
ATOM 1993 O O . LYS A 1 242 ? 18.561 0.897 -28.648 1.00 82.56 242 LYS A O 1
ATOM 1998 N N . ASP A 1 243 ? 18.654 2.107 -26.765 1.00 80.56 243 ASP A N 1
ATOM 1999 C CA . ASP A 1 243 ? 18.698 0.945 -25.864 1.00 80.56 243 ASP A CA 1
ATOM 2000 C C . ASP A 1 243 ? 17.381 0.152 -25.897 1.00 80.56 243 ASP A C 1
ATOM 2002 O O . ASP A 1 243 ? 17.395 -1.076 -25.858 1.00 80.56 243 ASP A O 1
ATOM 2006 N N . ILE A 1 244 ? 16.253 0.858 -26.017 1.00 81.94 244 ILE A N 1
ATOM 2007 C CA . ILE A 1 244 ? 14.909 0.272 -26.053 1.00 81.94 244 ILE A CA 1
ATOM 2008 C C . ILE A 1 244 ? 14.677 -0.441 -27.389 1.00 81.94 244 ILE A C 1
ATOM 2010 O O . ILE A 1 244 ? 14.266 -1.597 -27.404 1.00 81.94 244 ILE A O 1
ATOM 2014 N N . LEU A 1 245 ? 15.014 0.212 -28.504 1.00 80.25 245 LEU A N 1
ATOM 2015 C CA . LEU A 1 245 ? 14.895 -0.368 -29.844 1.00 80.25 245 LEU A CA 1
ATOM 2016 C C . LEU A 1 245 ? 15.806 -1.592 -29.999 1.00 80.25 245 LEU A C 1
ATOM 2018 O O . LEU A 1 245 ? 15.371 -2.638 -30.470 1.00 80.25 245 LEU A O 1
ATOM 2022 N N . ASN A 1 246 ? 17.054 -1.508 -29.525 1.00 81.06 246 ASN A N 1
ATOM 2023 C CA . ASN A 1 246 ? 17.976 -2.646 -29.531 1.00 81.06 246 ASN A CA 1
ATOM 2024 C C . ASN A 1 246 ? 17.449 -3.838 -28.726 1.00 81.06 246 ASN A C 1
ATOM 2026 O O . ASN A 1 246 ? 17.752 -4.979 -29.066 1.00 81.06 246 ASN A O 1
ATOM 2030 N N . TYR A 1 247 ? 16.708 -3.580 -27.648 1.00 81.06 247 TYR A N 1
ATOM 2031 C CA . TYR A 1 247 ? 16.070 -4.630 -26.867 1.00 81.06 247 TYR A CA 1
ATOM 2032 C C . TYR A 1 247 ? 14.911 -5.275 -27.642 1.00 81.06 247 TYR A C 1
ATOM 2034 O O . TYR A 1 247 ? 14.867 -6.498 -27.747 1.00 81.06 247 TYR A O 1
ATOM 2042 N N . GLN A 1 248 ? 14.040 -4.473 -28.265 1.00 75.50 248 GLN A N 1
ATOM 2043 C CA . GLN A 1 248 ? 12.922 -4.967 -29.083 1.00 75.50 248 GLN A CA 1
ATOM 2044 C C . GLN A 1 248 ? 13.372 -5.809 -30.286 1.00 75.50 248 GLN A C 1
ATOM 2046 O O . GLN A 1 248 ? 12.677 -6.741 -30.656 1.00 75.50 248 GLN A O 1
ATOM 2051 N N . HIS A 1 249 ? 14.539 -5.526 -30.873 1.00 70.31 249 HIS A N 1
ATOM 2052 C CA . HIS A 1 249 ? 15.087 -6.314 -31.987 1.00 70.31 249 HIS A CA 1
ATOM 2053 C C . HIS A 1 249 ? 15.755 -7.637 -31.575 1.00 70.31 249 HIS A C 1
ATOM 2055 O O . HIS A 1 249 ? 16.047 -8.458 -32.440 1.00 70.31 249 HIS A O 1
ATOM 2061 N N . LYS A 1 250 ? 16.061 -7.828 -30.285 1.00 61.34 250 LYS A N 1
ATOM 2062 C CA . LYS A 1 250 ? 16.714 -9.040 -29.751 1.00 61.34 250 LYS A CA 1
ATOM 2063 C C . LYS A 1 250 ? 15.750 -9.988 -29.031 1.00 61.34 250 LYS A C 1
ATOM 2065 O O . LYS A 1 250 ? 16.192 -11.049 -28.595 1.00 61.34 250 LYS A O 1
ATOM 2070 N N . SER A 1 251 ? 14.505 -9.557 -28.842 1.00 56.53 251 SER A N 1
ATOM 2071 C CA . SER A 1 251 ? 13.433 -10.282 -28.150 1.00 56.53 251 SER A CA 1
ATOM 2072 C C . SER A 1 251 ? 12.551 -10.987 -29.168 1.00 56.53 251 SER A C 1
ATOM 2074 O O . SER A 1 251 ? 12.099 -12.105 -28.854 1.00 56.53 251 SER A O 1
#

Organism: NCBI:txid39491

InterPro domains:
  IPR011260 RNA polymerase, alpha subunit, C-terminal [PF03118] (64-115)

Radius of gyration: 21.68 Å; chains: 1; bounding box: 52×30×61 Å

pLDDT: mean 90.31, std 5.9, range [56.53, 97.69]

Secondary structure (DSSP, 8-state):
-PPBGGGSS--HHHHHHHHHTT--BHHHHHT--HHHHHHHS-TTS-HHHHHHHHHHTTSS---TT--BGGGS---HHHHHHHHHTT--BGGGGGGS-HHHHTTSTT--HHHHHHHHHHHHHTT--PPPTHHHHHHTGGG---HHHHHHHHHTT--SGGGGTT-BHHHHHHHTTT-HHHHHHHHHHHHHTT-PPBPPSS-BHHHHS-HHHHHHHHHHH---BHHHHHT--HHHHHTS-HHHHHHHHHHHTT-

Foldseek 3Di:
DFAFPVPDPDDPLLSVQCVQLVNTTLVSLLVDELVRSLVSGDLVDQSVVNVVRCVVVPSYDHDPPFDFPVPDDDDPQLSVQCRSVSNGTLLCLCLFAPVRSVPGPPCDPVSVVRNVVVCVVVVHDHHHLCQQCVQCVVLVADPVLSRLCSNVVNRHLCVQAAAELVNLCVSVVVPLLSSLSSQVSCVVVVSHHHYDPWDFLSVQDPPVLSCCCCVPPVGTTLVVVVPDDPVVVVVRDVVSCVRSVVVVVVD